Protein AF-A0AA42NCI9-F1 (afdb_monomer_lite)

pLDDT: mean 80.14, std 20.6, range [32.84, 97.38]

Structure (mmCIF, N/CA/C/O backbone):
data_AF-A0AA42NCI9-F1
#
_entry.id   AF-A0AA42NCI9-F1
#
loop_
_atom_site.group_PDB
_atom_site.id
_atom_site.type_symbol
_atom_site.label_atom_id
_atom_site.label_alt_id
_atom_site.label_comp_id
_atom_site.label_asym_id
_atom_site.label_entity_id
_atom_site.label_seq_id
_atom_site.pdbx_PDB_ins_code
_atom_site.Cartn_x
_atom_site.Cartn_y
_atom_site.Cartn_z
_atom_site.occupancy
_atom_site.B_iso_or_equiv
_atom_site.auth_seq_id
_atom_site.auth_comp_id
_atom_site.auth_asym_id
_atom_site.auth_atom_id
_atom_site.pdbx_PDB_model_num
ATOM 1 N N . MET A 1 1 ? -1.106 18.900 15.413 1.00 70.69 1 MET A N 1
ATOM 2 C CA . MET A 1 1 ? -1.570 17.688 14.736 1.00 70.69 1 MET A CA 1
ATOM 3 C C . MET A 1 1 ? -2.722 18.120 13.862 1.00 70.69 1 MET A C 1
ATOM 5 O O . MET A 1 1 ? -3.737 18.566 14.383 1.00 70.69 1 MET A O 1
ATOM 9 N N . ILE A 1 2 ? -2.461 18.139 12.565 1.00 80.75 2 ILE A N 1
ATOM 10 C CA . ILE A 1 2 ? -3.378 18.459 11.477 1.00 80.75 2 ILE A CA 1
ATOM 11 C C . ILE A 1 2 ? -4.548 17.463 11.472 1.00 80.75 2 ILE A C 1
ATOM 13 O O . ILE A 1 2 ? -5.675 17.857 11.191 1.00 80.75 2 ILE A O 1
ATOM 17 N N . TYR A 1 3 ? -4.308 16.207 11.867 1.00 88.19 3 TYR A N 1
ATOM 18 C CA . TYR A 1 3 ? -5.325 15.152 11.858 1.00 88.19 3 TYR A CA 1
ATOM 19 C C . TYR A 1 3 ? -5.823 14.733 13.255 1.00 88.19 3 TYR A C 1
ATOM 21 O O . TYR A 1 3 ? -5.111 14.049 14.001 1.00 88.19 3 TYR A O 1
ATOM 29 N N . ASP A 1 4 ? -7.070 15.070 13.610 1.00 86.88 4 ASP A N 1
ATOM 30 C CA . ASP A 1 4 ? -7.704 14.637 14.865 1.00 86.88 4 ASP A CA 1
ATOM 31 C C . ASP A 1 4 ? -8.647 13.437 14.673 1.00 86.88 4 ASP A C 1
ATOM 33 O O . ASP A 1 4 ? -9.690 13.519 14.030 1.00 86.88 4 ASP A O 1
ATOM 37 N N . ILE A 1 5 ? -8.301 12.309 15.300 1.00 87.31 5 ILE A N 1
ATOM 38 C CA . ILE A 1 5 ? -9.116 11.083 15.287 1.00 87.31 5 ILE A CA 1
ATOM 39 C C . ILE A 1 5 ? -10.432 11.290 16.053 1.00 87.31 5 ILE A C 1
ATOM 41 O O . ILE A 1 5 ? -11.423 10.622 15.765 1.00 87.31 5 ILE A O 1
ATOM 45 N N . SER A 1 6 ? -10.458 12.207 17.025 1.00 87.56 6 SER A N 1
ATOM 46 C CA . SER A 1 6 ? -11.618 12.448 17.894 1.00 87.56 6 SER A CA 1
ATOM 47 C C . SER A 1 6 ? -12.827 12.996 17.129 1.00 87.56 6 SER A C 1
ATOM 49 O O . SER A 1 6 ? -13.964 12.780 17.548 1.00 87.56 6 SER A O 1
ATOM 51 N N . ASP A 1 7 ? -12.589 13.654 15.991 1.00 87.88 7 ASP A N 1
ATOM 52 C CA . ASP A 1 7 ? -13.636 14.186 15.113 1.00 87.88 7 ASP A CA 1
ATOM 53 C C . ASP A 1 7 ? -14.336 13.083 14.299 1.00 87.88 7 ASP A C 1
ATOM 55 O O . ASP A 1 7 ? -15.444 13.268 13.780 1.00 87.88 7 ASP A O 1
ATOM 59 N N . ILE A 1 8 ? -13.727 11.898 14.213 1.00 88.50 8 ILE A N 1
ATOM 60 C CA . ILE A 1 8 ? -14.251 10.772 13.450 1.00 88.50 8 ILE A CA 1
ATOM 61 C C . ILE A 1 8 ? -15.341 10.072 14.257 1.00 88.50 8 ILE A C 1
ATOM 63 O O . ILE A 1 8 ? -15.125 9.530 15.341 1.00 88.50 8 ILE A O 1
ATOM 67 N N . GLN A 1 9 ? -16.536 9.981 13.676 1.00 90.06 9 GLN A N 1
ATOM 68 C CA . GLN A 1 9 ? -17.654 9.240 14.260 1.00 90.06 9 GLN A CA 1
ATOM 69 C C . GLN A 1 9 ? -17.488 7.730 14.035 1.00 90.06 9 GLN A C 1
ATOM 71 O O . GLN A 1 9 ? -18.231 7.119 13.264 1.00 90.06 9 GLN A O 1
ATOM 76 N N . ILE A 1 10 ? -16.510 7.131 14.723 1.00 88.81 10 ILE A N 1
ATOM 77 C CA . ILE A 1 10 ? -16.108 5.721 14.590 1.00 88.81 10 ILE A CA 1
ATOM 78 C C . ILE A 1 10 ? -17.310 4.775 14.667 1.00 88.81 10 ILE A C 1
ATOM 80 O O . ILE A 1 10 ? -17.443 3.875 13.838 1.00 88.81 10 ILE A O 1
ATOM 84 N N . GLU A 1 11 ? -18.231 5.017 15.601 1.00 89.50 11 GLU A N 1
ATOM 85 C CA . GLU A 1 11 ? -19.431 4.197 15.804 1.00 89.50 11 GLU A CA 1
ATOM 86 C C . GLU A 1 11 ? -20.271 4.034 14.529 1.00 89.50 11 GLU A C 1
ATOM 88 O O . GLU A 1 11 ? -20.805 2.956 14.263 1.00 89.50 11 GLU A O 1
ATOM 93 N N . LYS A 1 12 ? -20.345 5.080 13.694 1.00 91.69 12 LYS A N 1
ATOM 94 C CA . LYS A 1 12 ? -21.090 5.049 12.428 1.00 91.69 12 LYS A CA 1
ATOM 95 C C . LYS A 1 12 ? -20.384 4.229 11.350 1.00 91.69 12 LYS A C 1
ATOM 97 O O . LYS A 1 12 ? -21.043 3.723 10.443 1.00 91.69 12 LYS A O 1
ATOM 102 N N . LEU A 1 13 ? -19.063 4.086 11.446 1.00 91.12 13 LEU A N 1
ATOM 103 C CA . LEU A 1 13 ? -18.235 3.377 10.472 1.00 91.12 13 LEU A CA 1
ATOM 104 C C . LEU A 1 13 ? -18.107 1.881 10.781 1.00 91.12 13 LEU A C 1
ATOM 106 O O . LEU A 1 13 ? -17.834 1.101 9.870 1.00 91.12 13 LEU A O 1
ATOM 110 N N . LEU A 1 14 ? -18.362 1.456 12.025 1.00 90.31 14 LEU A N 1
ATOM 111 C CA . LEU A 1 14 ? -18.169 0.068 12.468 1.00 90.31 14 LEU A CA 1
ATOM 112 C C . LEU A 1 14 ? -18.903 -0.958 11.595 1.00 90.31 14 LEU A C 1
ATOM 114 O O . LEU A 1 14 ? -18.305 -1.948 11.177 1.00 90.31 14 LEU A O 1
ATOM 118 N N . ILE A 1 15 ? -20.182 -0.725 11.279 1.00 92.94 15 ILE A N 1
ATOM 119 C CA . ILE A 1 15 ? -20.976 -1.673 10.477 1.00 92.94 15 ILE A CA 1
ATOM 120 C C . ILE A 1 15 ? -20.430 -1.774 9.047 1.00 92.94 15 ILE A C 1
ATOM 122 O O . ILE A 1 15 ? -20.353 -2.870 8.490 1.00 92.94 15 ILE A O 1
ATOM 126 N N . ALA A 1 16 ? -20.050 -0.645 8.445 1.00 93.31 16 ALA A N 1
ATOM 127 C CA . ALA A 1 16 ? -19.497 -0.624 7.095 1.00 93.31 16 ALA A CA 1
ATOM 128 C C . ALA A 1 16 ? -18.124 -1.312 7.048 1.00 93.31 16 ALA A C 1
ATOM 130 O O . ALA A 1 16 ? -17.902 -2.175 6.197 1.00 93.31 16 ALA A O 1
ATOM 131 N N . ALA A 1 17 ? -17.248 -1.006 8.009 1.00 93.31 17 ALA A N 1
ATOM 132 C CA . ALA A 1 17 ? -15.930 -1.618 8.134 1.00 93.31 17 ALA A CA 1
ATOM 133 C C . ALA A 1 17 ? -16.020 -3.135 8.362 1.00 93.31 17 ALA A C 1
ATOM 135 O O . ALA A 1 17 ? -15.285 -3.895 7.735 1.00 93.31 17 ALA A O 1
ATOM 136 N N . ALA A 1 18 ? -16.961 -3.594 9.194 1.00 93.75 18 ALA A N 1
ATOM 137 C CA . ALA A 1 18 ? -17.187 -5.018 9.427 1.00 93.75 18 ALA A CA 1
ATOM 138 C C . ALA A 1 18 ? -17.626 -5.751 8.148 1.00 93.75 18 ALA A C 1
ATOM 140 O O . ALA A 1 18 ? -17.076 -6.801 7.823 1.00 93.75 18 ALA A O 1
ATOM 141 N N . ARG A 1 19 ? -18.568 -5.181 7.381 1.00 96.00 19 ARG A N 1
ATOM 142 C CA . ARG A 1 19 ? -19.016 -5.758 6.099 1.00 96.00 19 ARG A CA 1
ATOM 143 C C . ARG A 1 19 ? -17.895 -5.812 5.064 1.00 96.00 19 ARG A C 1
ATOM 145 O O . ARG A 1 19 ? -17.766 -6.811 4.360 1.00 96.00 19 ARG A O 1
ATOM 152 N N . ALA A 1 20 ? -17.089 -4.757 4.974 1.00 95.75 20 ALA A N 1
ATOM 153 C CA . ALA A 1 20 ? -15.931 -4.720 4.086 1.00 95.75 20 ALA A CA 1
ATOM 154 C C . ALA A 1 20 ? -14.879 -5.766 4.490 1.00 95.75 20 ALA A C 1
ATOM 156 O O . ALA A 1 20 ? -14.390 -6.501 3.634 1.00 95.75 20 ALA A O 1
ATOM 157 N N . GLY A 1 21 ? -14.600 -5.903 5.790 1.00 95.62 21 GLY A N 1
ATOM 158 C CA . GLY A 1 21 ? -13.691 -6.925 6.312 1.00 95.62 21 GLY A CA 1
ATOM 159 C C . GLY A 1 21 ? -14.174 -8.347 6.035 1.00 95.62 21 GLY A C 1
ATOM 160 O O . GLY A 1 21 ? -13.392 -9.185 5.597 1.00 95.62 21 GLY A O 1
ATOM 161 N N . GLU A 1 22 ? -15.470 -8.615 6.209 1.00 96.75 22 GLU A N 1
ATOM 162 C CA . GLU A 1 22 ? -16.073 -9.909 5.868 1.00 96.75 22 GLU A CA 1
ATOM 163 C C . GLU A 1 22 ? -15.935 -10.224 4.370 1.00 96.75 22 GLU A C 1
ATOM 165 O O . GLU A 1 22 ? -15.594 -11.347 3.988 1.00 96.75 22 GLU A O 1
ATOM 170 N N . ALA A 1 23 ? -16.194 -9.237 3.507 1.00 97.00 23 ALA A N 1
ATOM 171 C CA . ALA A 1 23 ? -16.061 -9.396 2.064 1.00 97.00 23 ALA A CA 1
ATOM 172 C C . ALA A 1 23 ? -14.610 -9.681 1.651 1.00 97.00 23 ALA A C 1
ATOM 174 O O . ALA A 1 23 ? -14.390 -10.571 0.827 1.00 97.00 23 ALA A O 1
ATOM 175 N N . LEU A 1 24 ? -13.642 -8.981 2.253 1.00 94.88 24 LEU A N 1
ATOM 176 C CA . LEU A 1 24 ? -12.216 -9.181 1.999 1.00 94.88 24 LEU A CA 1
ATOM 177 C C . LEU A 1 24 ? -11.755 -10.567 2.464 1.00 94.88 24 LEU A C 1
ATOM 179 O O . LEU A 1 24 ? -11.208 -11.319 1.668 1.00 94.88 24 LEU A O 1
ATOM 183 N N . ALA A 1 25 ? -12.089 -10.967 3.694 1.00 96.12 25 ALA A N 1
ATOM 184 C CA . ALA A 1 25 ? -11.745 -12.292 4.211 1.00 96.12 25 ALA A CA 1
ATOM 185 C C . ALA A 1 25 ? -12.331 -13.425 3.347 1.00 96.12 25 ALA A C 1
ATOM 187 O O . ALA A 1 25 ? -11.684 -14.441 3.096 1.00 96.12 25 ALA A O 1
ATOM 188 N N . ARG A 1 26 ? -13.561 -13.250 2.841 1.00 97.12 26 ARG A N 1
ATOM 189 C CA . ARG A 1 26 ? -14.183 -14.208 1.917 1.00 97.12 26 ARG A CA 1
ATOM 190 C C . ARG A 1 26 ? -13.478 -14.244 0.561 1.00 97.12 26 ARG A C 1
ATOM 192 O O . ARG A 1 26 ? -13.423 -15.307 -0.056 1.00 97.12 26 ARG A O 1
ATOM 199 N N . LEU A 1 2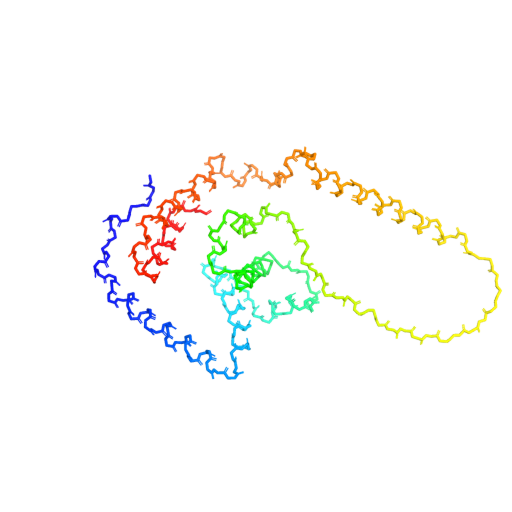7 ? -13.012 -13.102 0.062 1.00 95.44 27 LEU A N 1
ATOM 200 C CA . LEU A 1 27 ? -12.242 -13.033 -1.176 1.00 95.44 27 LEU A CA 1
ATOM 201 C C . LEU A 1 27 ? -10.899 -13.751 -1.011 1.00 95.44 27 LEU A C 1
ATOM 203 O O . LEU A 1 27 ? -10.585 -14.605 -1.839 1.00 95.44 27 LEU A O 1
ATOM 207 N N . ASP A 1 28 ? -10.183 -13.479 0.078 1.00 94.38 28 ASP A N 1
ATOM 208 C CA . ASP A 1 28 ? -8.893 -14.099 0.386 1.00 94.38 28 ASP A CA 1
ATOM 209 C C . ASP A 1 28 ? -9.013 -15.623 0.450 1.00 94.38 28 ASP A C 1
ATOM 211 O O . ASP A 1 28 ? -8.290 -16.328 -0.252 1.00 94.38 28 ASP A O 1
ATOM 215 N N . GLU A 1 29 ? -10.006 -16.143 1.178 1.00 97.38 29 GLU A N 1
ATOM 216 C CA . GLU A 1 29 ? -10.251 -17.588 1.275 1.00 97.38 29 GLU A CA 1
ATOM 217 C C . GLU A 1 29 ? -10.554 -18.225 -0.095 1.00 97.38 29 GLU A C 1
ATOM 219 O O . GLU A 1 29 ? -10.141 -19.347 -0.395 1.00 97.38 29 GLU A O 1
ATOM 224 N N . ARG A 1 30 ? -11.285 -17.514 -0.964 1.00 96.44 30 ARG A N 1
ATOM 225 C CA . ARG A 1 30 ? -11.608 -18.001 -2.315 1.00 96.44 30 ARG A CA 1
ATOM 226 C C . ARG A 1 30 ? -10.392 -18.005 -3.229 1.00 96.44 30 ARG A C 1
ATOM 228 O O . ARG A 1 30 ? -10.259 -18.924 -4.036 1.00 96.44 30 ARG A O 1
ATOM 235 N N . ILE A 1 31 ? -9.550 -16.980 -3.140 1.00 94.94 31 ILE A N 1
ATOM 236 C CA . ILE A 1 31 ? -8.310 -16.890 -3.911 1.00 94.94 31 ILE A CA 1
ATOM 237 C C . ILE A 1 31 ? -7.341 -17.972 -3.444 1.00 94.94 31 ILE A C 1
ATOM 239 O O . ILE A 1 31 ? -6.760 -18.649 -4.286 1.00 94.94 31 ILE A O 1
ATOM 243 N N . ASP A 1 32 ? -7.213 -18.184 -2.132 1.00 94.88 32 ASP A N 1
ATOM 244 C CA . ASP A 1 32 ? -6.287 -19.165 -1.567 1.00 94.88 32 ASP A CA 1
ATOM 245 C C . ASP A 1 32 ? -6.584 -20.595 -2.040 1.00 94.88 32 ASP A C 1
ATOM 247 O O . ASP A 1 32 ? -5.679 -21.331 -2.427 1.00 94.88 32 ASP A O 1
ATOM 251 N N . ARG A 1 33 ? -7.871 -20.953 -2.126 1.00 96.25 33 ARG A N 1
ATOM 252 C CA . ARG A 1 33 ? -8.321 -22.263 -2.626 1.00 96.25 33 ARG A CA 1
ATOM 253 C C . ARG A 1 33 ? -8.334 -22.396 -4.150 1.00 96.25 33 ARG A C 1
ATOM 255 O O . ARG A 1 33 ? -8.630 -23.477 -4.661 1.00 96.25 33 ARG A O 1
ATOM 262 N N . SER A 1 34 ? -8.092 -21.318 -4.892 1.00 96.44 34 SER A N 1
ATOM 263 C CA . SER A 1 34 ? -8.210 -21.319 -6.349 1.00 96.44 34 SER A CA 1
ATOM 264 C C . SER A 1 34 ? -6.915 -21.783 -7.021 1.00 96.44 34 SER A C 1
ATOM 266 O O . SER A 1 34 ? -5.844 -21.262 -6.706 1.00 96.44 34 SER A O 1
ATOM 268 N N . PRO A 1 35 ? -6.978 -22.654 -8.048 1.00 96.50 35 PRO A N 1
ATOM 269 C CA . PRO A 1 35 ? -5.801 -22.981 -8.856 1.00 96.50 35 PRO A CA 1
ATOM 270 C C . PRO A 1 35 ? -5.271 -21.768 -9.641 1.00 96.50 35 PRO A C 1
ATOM 272 O O . PRO A 1 35 ? -4.146 -21.788 -10.126 1.00 96.50 35 PRO A O 1
ATOM 275 N N . MET A 1 36 ? -6.069 -20.702 -9.769 1.00 94.56 36 MET A N 1
ATOM 276 C CA . MET A 1 36 ? -5.702 -19.474 -10.480 1.00 94.56 36 MET A CA 1
ATOM 277 C C . MET A 1 36 ? -5.095 -18.400 -9.565 1.00 94.56 36 MET A C 1
ATOM 279 O O . MET A 1 36 ? -4.898 -17.277 -10.025 1.00 94.56 36 MET A O 1
ATOM 283 N N . LYS A 1 37 ? -4.804 -18.714 -8.292 1.00 94.19 37 LYS A N 1
ATOM 284 C CA . LYS A 1 37 ? -4.289 -17.766 -7.287 1.00 94.19 37 LYS A CA 1
ATOM 285 C C . LYS A 1 37 ? -3.150 -16.897 -7.811 1.00 94.19 37 LYS A C 1
ATOM 287 O O . LYS A 1 37 ? -3.220 -15.677 -7.721 1.00 94.19 37 LYS A O 1
ATOM 292 N N . HIS A 1 38 ? -2.119 -17.524 -8.375 1.00 90.94 38 HIS A N 1
ATOM 293 C CA . HIS A 1 38 ? -0.914 -16.810 -8.789 1.00 90.94 38 HIS A CA 1
ATOM 294 C C . HIS A 1 38 ? -1.208 -15.812 -9.913 1.00 90.94 38 HIS A C 1
ATOM 296 O O . HIS A 1 38 ? -0.967 -14.621 -9.758 1.00 90.94 38 HIS A O 1
ATOM 302 N N . GLY A 1 39 ? -1.877 -16.267 -10.977 1.00 92.12 39 GLY A N 1
ATOM 303 C CA . GLY A 1 39 ? -2.265 -15.389 -12.082 1.00 92.12 39 GLY A CA 1
ATOM 304 C C . GLY A 1 39 ? -3.314 -14.336 -11.702 1.00 92.12 39 GLY A C 1
ATOM 305 O O . GLY A 1 39 ? -3.459 -13.340 -12.407 1.00 92.12 39 GLY A O 1
ATOM 306 N N . PHE A 1 40 ? -4.085 -14.535 -10.628 1.00 93.06 40 PHE A N 1
ATOM 307 C CA . PHE A 1 40 ? -4.928 -13.475 -10.073 1.00 93.06 40 PHE A CA 1
ATOM 308 C C . PHE A 1 40 ? -4.069 -12.390 -9.413 1.00 93.06 40 PHE A C 1
ATOM 310 O O . PHE A 1 40 ? -4.229 -11.223 -9.756 1.00 93.06 40 PHE A O 1
ATOM 317 N N . ILE A 1 41 ? -3.138 -12.774 -8.530 1.00 89.44 41 ILE A N 1
ATOM 318 C CA . ILE A 1 41 ? -2.250 -11.840 -7.817 1.00 89.44 41 ILE A CA 1
ATOM 319 C C . ILE A 1 41 ? -1.412 -11.025 -8.810 1.00 89.44 41 ILE A C 1
ATOM 321 O O . ILE A 1 41 ? -1.432 -9.800 -8.753 1.00 89.44 41 ILE A O 1
ATOM 325 N N . GLU A 1 42 ? -0.777 -11.682 -9.784 1.00 88.75 42 GLU A N 1
ATOM 326 C CA . GLU A 1 42 ? 0.062 -11.006 -10.784 1.00 88.75 42 GLU A CA 1
ATOM 327 C C . GLU A 1 42 ? -0.698 -9.918 -11.558 1.00 88.75 42 GLU A C 1
ATOM 329 O O . GLU A 1 42 ? -0.169 -8.831 -11.776 1.00 88.75 42 GLU A O 1
ATOM 334 N N . ARG A 1 43 ? -1.954 -10.176 -11.954 1.00 92.69 43 ARG A N 1
ATOM 335 C CA . ARG A 1 43 ? -2.790 -9.198 -12.681 1.00 92.69 43 ARG A CA 1
ATOM 336 C C . ARG A 1 43 ? -3.374 -8.124 -11.770 1.00 92.69 43 ARG A C 1
ATOM 338 O O . ARG A 1 43 ? -3.614 -6.999 -12.217 1.00 92.69 43 ARG A O 1
ATOM 345 N N . GLN A 1 44 ? -3.622 -8.470 -10.510 1.00 93.00 44 GLN A N 1
ATOM 346 C CA . GLN A 1 44 ? -4.126 -7.527 -9.524 1.00 93.00 44 GLN A CA 1
ATOM 347 C C . GLN A 1 44 ? -3.108 -6.413 -9.272 1.00 93.00 44 GLN A C 1
ATOM 349 O O . GLN A 1 44 ? -3.518 -5.268 -9.11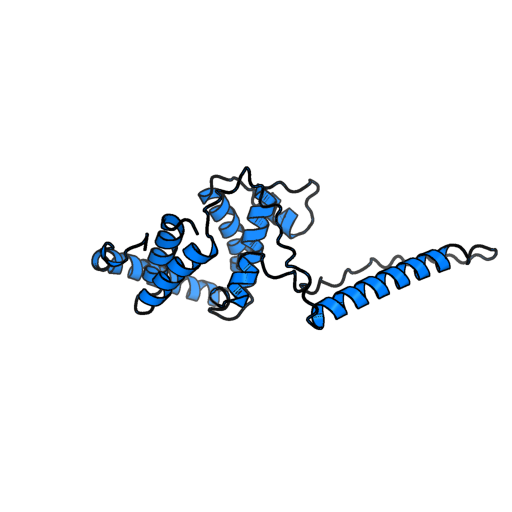9 1.00 93.00 44 GLN A O 1
ATOM 354 N N . ASP A 1 45 ? -1.809 -6.714 -9.300 1.00 93.75 45 ASP A N 1
ATOM 355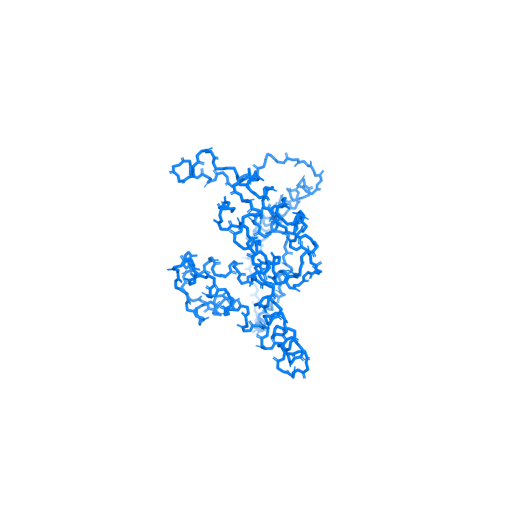 C CA . ASP A 1 45 ? -0.771 -5.704 -9.084 1.00 93.75 45 ASP A CA 1
ATOM 356 C C . ASP A 1 45 ? -0.748 -4.633 -10.186 1.00 93.75 45 ASP A C 1
ATOM 358 O O . ASP A 1 45 ? -0.636 -3.444 -9.890 1.00 93.75 45 ASP A O 1
ATOM 362 N N . PHE A 1 46 ? -0.941 -5.028 -11.450 1.00 96.31 46 PHE A N 1
ATOM 363 C CA . PHE A 1 46 ? -1.099 -4.077 -12.559 1.00 96.31 46 PHE A CA 1
ATOM 364 C C . PHE A 1 46 ? -2.371 -3.243 -12.416 1.00 96.31 46 PHE A C 1
ATOM 366 O O . PHE A 1 46 ? -2.351 -2.031 -12.613 1.00 96.31 46 PHE A O 1
ATOM 373 N N . THR A 1 47 ? -3.484 -3.893 -12.066 1.00 95.69 47 THR A N 1
ATOM 374 C CA . THR A 1 47 ? -4.776 -3.213 -11.900 1.00 95.69 47 THR A CA 1
ATOM 375 C C . THR A 1 47 ? -4.712 -2.177 -10.781 1.00 95.69 47 THR A C 1
ATOM 377 O O . THR A 1 47 ? -5.250 -1.081 -10.924 1.00 95.69 47 THR A O 1
ATOM 380 N N . ASP A 1 48 ? -4.031 -2.502 -9.685 1.00 94.94 48 ASP A N 1
ATOM 381 C CA . ASP A 1 48 ? -3.822 -1.597 -8.560 1.00 94.94 48 ASP A CA 1
ATOM 382 C C . ASP A 1 48 ? -2.962 -0.390 -8.942 1.00 94.94 48 ASP A C 1
ATOM 384 O O . ASP A 1 48 ? -3.365 0.741 -8.685 1.00 94.94 48 ASP A O 1
ATOM 388 N N . ALA A 1 49 ? -1.843 -0.611 -9.643 1.00 96.38 49 ALA A N 1
ATOM 389 C CA . ALA A 1 49 ? -0.991 0.477 -10.118 1.00 96.38 49 ALA A CA 1
ATOM 390 C C . ALA A 1 49 ? -1.757 1.445 -11.034 1.00 96.38 49 ALA A C 1
ATOM 392 O O . ALA A 1 49 ? -1.710 2.654 -10.829 1.00 96.38 49 ALA A O 1
ATOM 393 N N . ILE A 1 50 ? -2.524 0.921 -11.995 1.00 96.62 50 ILE A N 1
ATOM 394 C CA . ILE A 1 50 ? -3.346 1.738 -12.904 1.00 96.62 50 ILE A CA 1
ATOM 395 C C . ILE A 1 50 ? -4.446 2.480 -12.140 1.00 96.62 50 ILE A C 1
ATOM 397 O O . ILE A 1 50 ? -4.712 3.645 -12.425 1.00 96.62 50 ILE A O 1
ATOM 401 N N . SER A 1 51 ? -5.074 1.827 -11.159 1.00 95.44 51 SE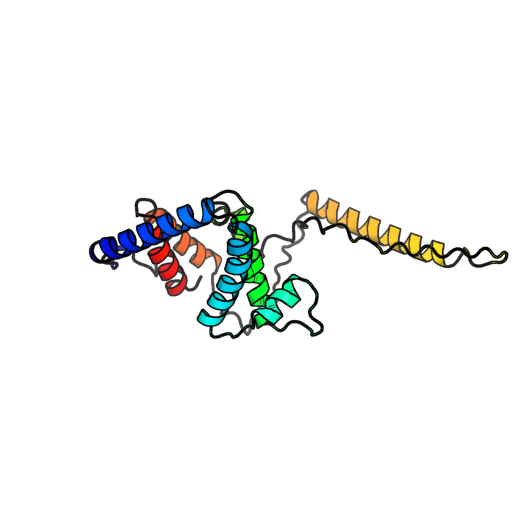R A N 1
ATOM 402 C CA . SER A 1 51 ? -6.106 2.463 -10.332 1.00 95.44 51 SER A CA 1
ATOM 403 C C . SER A 1 51 ? -5.528 3.605 -9.499 1.00 95.44 51 SER A C 1
ATOM 405 O O . SER A 1 51 ? -6.174 4.639 -9.373 1.00 95.44 51 SER A O 1
ATOM 407 N N . SER A 1 52 ? -4.309 3.444 -8.977 1.00 94.19 52 SER A N 1
ATOM 408 C CA . SER A 1 52 ? -3.603 4.508 -8.259 1.00 94.19 52 SER A CA 1
ATOM 409 C C . SER A 1 52 ? -3.314 5.696 -9.174 1.00 94.19 52 SER A C 1
ATOM 411 O O . SER A 1 52 ? -3.659 6.815 -8.819 1.00 94.19 52 SER A O 1
ATOM 413 N N . MET A 1 53 ? -2.785 5.455 -10.381 1.00 95.94 53 MET A N 1
ATOM 414 C CA . MET A 1 53 ? -2.574 6.532 -11.359 1.00 95.94 53 MET A CA 1
ATOM 415 C C . MET A 1 53 ? -3.884 7.261 -11.679 1.00 95.94 53 MET A C 1
ATOM 417 O O . MET A 1 53 ? -3.908 8.484 -11.749 1.00 95.94 53 MET A O 1
ATOM 421 N N . TRP A 1 54 ? -4.990 6.523 -11.814 1.00 95.38 54 TRP A N 1
ATOM 422 C CA . TRP A 1 54 ? -6.296 7.115 -12.093 1.00 95.38 54 TRP A CA 1
ATOM 423 C C . TRP A 1 54 ? -6.805 8.014 -10.958 1.00 95.38 54 TRP A C 1
ATOM 425 O O . TRP A 1 54 ? -7.401 9.055 -11.233 1.00 95.38 54 TRP A O 1
ATOM 435 N N . VAL A 1 55 ? -6.560 7.640 -9.696 1.00 92.81 55 VAL A N 1
ATOM 436 C CA . VAL A 1 55 ? -6.860 8.489 -8.528 1.00 92.81 55 VAL A CA 1
ATOM 437 C C . VAL A 1 55 ? -6.043 9.781 -8.568 1.00 92.81 55 VAL A C 1
ATOM 439 O O . VAL A 1 55 ? -6.593 10.845 -8.287 1.00 92.81 55 VAL A O 1
ATOM 442 N N . ASP A 1 56 ? -4.787 9.700 -9.008 1.00 90.50 56 ASP A N 1
ATOM 443 C CA . ASP A 1 56 ? -3.897 10.854 -9.193 1.00 90.50 56 ASP A CA 1
ATOM 444 C C . ASP A 1 56 ? -4.245 11.693 -10.443 1.00 90.50 56 ASP A C 1
ATOM 446 O O . ASP A 1 56 ? -3.619 12.717 -10.710 1.00 90.50 56 ASP A O 1
ATOM 450 N N . GLY A 1 57 ? -5.271 11.296 -11.207 1.00 95.25 57 GLY A N 1
ATOM 451 C CA . GLY A 1 57 ? -5.719 11.987 -12.419 1.00 95.25 57 GLY A CA 1
ATOM 452 C C . GLY A 1 57 ? -4.928 11.631 -13.680 1.00 95.25 57 GLY A C 1
ATOM 453 O O . GLY A 1 57 ? -5.155 12.230 -14.731 1.00 95.25 57 GLY A O 1
ATOM 454 N N . GLU A 1 58 ? -4.048 10.639 -13.595 1.00 95.38 58 GLU A N 1
ATOM 455 C CA . GLU A 1 58 ? -3.192 10.181 -14.681 1.00 95.38 58 GLU A CA 1
ATOM 456 C C . GLU A 1 58 ? -3.759 8.938 -15.375 1.00 95.38 58 GLU A C 1
ATOM 458 O O . GLU A 1 58 ? -4.452 8.102 -14.786 1.00 95.38 58 GLU A O 1
ATOM 463 N N . LEU A 1 59 ? -3.447 8.788 -16.662 1.00 94.38 59 LEU A N 1
ATOM 464 C CA . LEU A 1 59 ? -3.919 7.669 -17.476 1.00 94.38 59 LEU A CA 1
ATOM 465 C C . LEU A 1 59 ? -2.745 6.834 -17.974 1.00 94.38 59 LEU A C 1
ATOM 467 O O . LEU A 1 59 ? -1.908 7.305 -18.739 1.00 94.38 59 LEU A O 1
ATOM 471 N N . VAL A 1 60 ? -2.731 5.561 -17.584 1.00 95.19 60 VAL A N 1
ATOM 472 C CA . VAL A 1 60 ? -1.746 4.577 -18.040 1.00 95.19 60 VAL A CA 1
ATOM 473 C C . VAL A 1 60 ? -2.473 3.359 -18.596 1.00 95.19 60 VAL A C 1
ATOM 475 O O . VAL A 1 60 ? -3.363 2.802 -17.951 1.00 95.19 60 VAL A O 1
ATOM 478 N N . HIS A 1 61 ? -2.099 2.944 -19.806 1.00 94.19 61 HIS A N 1
ATOM 479 C CA . HIS A 1 61 ? -2.639 1.738 -20.426 1.00 94.19 61 HIS A CA 1
ATOM 480 C C . HIS A 1 61 ? -2.018 0.483 -19.810 1.00 94.19 61 HIS A C 1
ATOM 482 O O . HIS A 1 61 ? -0.812 0.423 -19.563 1.00 94.19 61 HIS A O 1
ATOM 488 N N . MET A 1 62 ? -2.848 -0.540 -19.584 1.00 94.88 62 MET A N 1
ATOM 489 C CA . MET A 1 62 ? -2.395 -1.799 -18.992 1.00 94.88 62 MET A CA 1
ATOM 490 C C . MET A 1 62 ? -1.363 -2.490 -19.874 1.00 94.88 62 MET A C 1
ATOM 492 O O . MET A 1 62 ? -0.368 -2.998 -19.370 1.00 94.88 62 MET A O 1
ATOM 496 N N . GLU A 1 63 ? -1.590 -2.492 -21.184 1.00 94.69 63 GLU A N 1
ATOM 497 C CA . GLU A 1 63 ? -0.714 -3.118 -22.166 1.00 94.69 63 GLU A CA 1
ATOM 498 C C . GLU A 1 63 ? 0.677 -2.488 -22.141 1.00 94.69 63 GLU A C 1
ATOM 500 O O . GLU A 1 63 ? 1.672 -3.208 -22.112 1.00 94.69 63 GLU A O 1
ATOM 505 N N . ASP A 1 64 ? 0.746 -1.158 -22.081 1.00 94.75 64 ASP A N 1
ATOM 506 C CA . ASP A 1 64 ? 2.014 -0.437 -22.044 1.00 94.75 64 ASP A CA 1
ATOM 507 C C . ASP A 1 64 ? 2.767 -0.711 -20.733 1.00 94.75 64 ASP A C 1
ATOM 509 O O . ASP A 1 64 ? 3.969 -0.969 -20.766 1.00 94.75 64 ASP A O 1
ATOM 513 N N . LEU A 1 65 ? 2.067 -0.747 -19.591 1.00 95.50 65 LEU A N 1
ATOM 514 C CA . LEU A 1 65 ? 2.679 -1.085 -18.301 1.00 95.50 65 LEU A CA 1
ATOM 515 C C . LEU A 1 65 ? 3.192 -2.533 -18.266 1.00 95.50 65 LEU A C 1
ATOM 517 O O . LEU A 1 65 ? 4.261 -2.790 -17.714 1.00 95.50 65 LEU A O 1
ATOM 521 N N . VAL A 1 66 ? 2.463 -3.475 -18.871 1.00 95.50 66 VAL A N 1
ATOM 522 C CA . VAL A 1 66 ? 2.883 -4.881 -18.997 1.00 95.50 66 VAL A CA 1
ATOM 523 C C . VAL A 1 66 ? 4.099 -5.013 -19.914 1.00 95.50 66 VAL A C 1
ATOM 525 O O . VAL A 1 66 ? 5.041 -5.729 -19.576 1.00 95.50 66 VAL A O 1
ATOM 528 N N . LEU A 1 67 ? 4.107 -4.325 -21.059 1.00 95.31 67 LEU A N 1
ATOM 529 C CA . LEU A 1 67 ? 5.250 -4.328 -21.975 1.00 95.31 67 LEU A CA 1
ATOM 530 C C . LEU A 1 67 ? 6.486 -3.708 -21.323 1.00 95.31 67 LEU A C 1
ATOM 532 O O . LEU A 1 67 ? 7.570 -4.272 -21.443 1.00 95.31 67 LEU A O 1
ATOM 536 N N . HIS A 1 68 ? 6.316 -2.603 -20.597 1.00 95.50 68 HIS A N 1
ATOM 537 C CA . HIS A 1 68 ? 7.398 -1.949 -19.872 1.00 95.50 68 HIS A CA 1
ATOM 538 C C . HIS A 1 68 ? 7.949 -2.834 -18.739 1.00 95.50 68 HIS A C 1
ATOM 540 O O . HIS A 1 68 ? 9.161 -3.021 -18.636 1.00 95.50 68 HIS A O 1
ATOM 546 N N . ASP A 1 69 ? 7.083 -3.477 -17.941 1.00 95.19 69 ASP A N 1
ATOM 547 C CA . ASP A 1 69 ? 7.503 -4.446 -16.910 1.00 95.19 69 ASP A CA 1
ATOM 548 C C . ASP A 1 69 ? 8.318 -5.602 -17.517 1.00 95.19 69 ASP A C 1
ATOM 550 O O . ASP A 1 69 ? 9.338 -6.005 -16.963 1.00 95.19 69 ASP A O 1
ATOM 554 N N . ALA A 1 70 ? 7.934 -6.068 -18.708 1.00 94.75 70 ALA A N 1
ATOM 555 C CA . ALA A 1 70 ? 8.639 -7.108 -19.454 1.00 94.75 70 ALA A CA 1
ATOM 556 C C . ALA A 1 70 ? 9.853 -6.615 -20.272 1.00 94.75 70 ALA A C 1
ATOM 558 O O . ALA A 1 70 ? 10.494 -7.428 -20.938 1.00 94.75 70 ALA A O 1
ATOM 559 N N . HIS A 1 71 ? 10.167 -5.314 -20.244 1.00 93.12 71 HIS A N 1
ATOM 560 C CA . HIS A 1 71 ? 11.253 -4.689 -21.018 1.00 93.12 71 HIS A CA 1
ATOM 561 C C . HIS A 1 71 ? 11.099 -4.903 -22.536 1.00 93.12 71 HIS A C 1
ATOM 563 O O . HIS A 1 71 ? 12.072 -5.074 -23.274 1.00 93.12 71 HIS A O 1
ATOM 569 N N . MET A 1 72 ? 9.847 -4.951 -22.995 1.00 94.88 72 MET A N 1
ATOM 570 C CA . MET A 1 72 ? 9.449 -5.106 -24.396 1.00 94.88 72 MET A CA 1
ATOM 571 C C . MET A 1 72 ? 8.862 -3.814 -24.979 1.00 94.88 72 MET A C 1
ATOM 573 O O . MET A 1 72 ? 8.328 -3.812 -26.091 1.00 94.88 72 MET A O 1
ATOM 577 N N . ASP A 1 73 ? 8.920 -2.713 -24.239 1.00 89.75 73 ASP A N 1
ATOM 578 C CA . ASP A 1 73 ? 8.551 -1.399 -24.728 1.00 89.75 73 ASP A CA 1
ATOM 579 C C . ASP A 1 73 ? 9.565 -0.899 -25.768 1.00 89.75 73 ASP A C 1
ATOM 581 O O . ASP A 1 73 ? 10.779 -0.951 -25.600 1.00 89.75 73 ASP A O 1
ATOM 585 N N . VAL A 1 74 ? 9.050 -0.417 -26.900 1.00 86.94 74 VAL A N 1
ATOM 586 C CA . VAL A 1 74 ? 9.875 0.095 -28.013 1.00 86.94 74 VAL A CA 1
ATOM 587 C C . VAL A 1 74 ? 10.090 1.609 -27.897 1.00 86.94 74 VAL A C 1
ATOM 589 O O . VAL A 1 74 ? 10.954 2.186 -28.556 1.00 86.94 74 VAL A O 1
ATOM 592 N N . ARG A 1 75 ? 9.275 2.282 -27.081 1.00 87.56 75 ARG A N 1
ATOM 593 C CA . ARG A 1 75 ? 9.301 3.734 -26.890 1.00 87.56 75 ARG A CA 1
ATOM 594 C C . ARG A 1 75 ? 9.956 4.060 -25.558 1.00 87.56 75 ARG A C 1
ATOM 596 O O . ARG A 1 75 ? 9.833 3.294 -24.615 1.00 87.56 75 ARG A O 1
ATOM 603 N N . ALA A 1 76 ? 10.593 5.225 -25.479 1.00 88.88 76 ALA A N 1
ATOM 604 C CA . ALA A 1 76 ? 11.061 5.741 -24.200 1.00 88.88 76 ALA A CA 1
ATOM 605 C C . ALA A 1 76 ? 9.868 5.907 -23.230 1.00 88.88 76 ALA A C 1
ATOM 607 O O . ALA A 1 76 ? 8.823 6.413 -23.661 1.00 88.88 76 ALA A O 1
ATOM 608 N N . PRO A 1 77 ? 10.005 5.497 -21.955 1.00 90.81 77 PRO A N 1
ATOM 609 C CA . PRO A 1 77 ? 8.919 5.567 -20.987 1.00 90.81 77 PRO A CA 1
ATOM 610 C C . PRO A 1 77 ? 8.567 7.019 -20.664 1.00 90.81 77 PRO A C 1
ATOM 612 O O . PRO A 1 77 ? 9.443 7.874 -20.516 1.00 90.81 77 PRO A O 1
ATOM 615 N N . THR A 1 78 ? 7.269 7.295 -20.542 1.00 93.12 78 THR A N 1
ATOM 616 C CA . THR A 1 78 ? 6.780 8.595 -20.072 1.00 93.12 78 THR A CA 1
ATOM 617 C C . THR A 1 78 ? 6.930 8.716 -18.552 1.00 93.12 78 THR A C 1
ATOM 619 O O . THR A 1 78 ? 7.274 7.750 -17.856 1.00 93.12 78 THR A O 1
ATOM 622 N N . HIS A 1 79 ? 6.677 9.910 -18.013 1.00 93.00 79 HIS A N 1
ATOM 623 C CA . HIS A 1 79 ? 6.709 10.128 -16.569 1.00 93.00 79 HIS A CA 1
ATOM 624 C C . HIS A 1 79 ? 5.636 9.290 -15.854 1.00 93.00 79 HIS A C 1
ATOM 626 O O . HIS A 1 79 ? 5.931 8.614 -14.871 1.00 93.00 79 HIS A O 1
ATOM 632 N N . GLU A 1 80 ? 4.424 9.249 -16.405 1.00 94.81 80 GLU A N 1
ATOM 633 C CA . GLU A 1 80 ? 3.282 8.490 -15.886 1.00 94.81 80 GLU A CA 1
ATOM 634 C C . GLU A 1 80 ? 3.574 6.986 -15.923 1.00 94.81 80 GLU A C 1
ATOM 636 O O . GLU A 1 80 ? 3.303 6.276 -14.957 1.00 94.81 80 GLU A O 1
ATOM 641 N N . MET A 1 81 ? 4.212 6.506 -16.999 1.00 95.44 81 MET A N 1
ATOM 642 C CA . MET A 1 81 ? 4.661 5.114 -17.106 1.00 95.44 81 MET A CA 1
ATOM 643 C C . MET A 1 81 ? 5.682 4.763 -16.020 1.00 95.44 81 MET A C 1
ATOM 645 O O . MET A 1 81 ? 5.566 3.740 -15.344 1.00 95.44 81 MET A O 1
ATOM 649 N N . THR A 1 82 ? 6.664 5.642 -15.812 1.00 94.25 82 THR A N 1
ATOM 650 C CA . THR A 1 82 ? 7.702 5.461 -14.790 1.00 94.25 82 THR A CA 1
ATOM 651 C C . THR A 1 82 ? 7.096 5.456 -13.382 1.00 94.25 82 THR A C 1
ATOM 653 O O . THR A 1 82 ? 7.472 4.633 -12.541 1.00 94.25 82 THR A O 1
ATOM 656 N N . ALA A 1 83 ? 6.128 6.338 -13.120 1.00 94.44 83 ALA A N 1
ATOM 657 C CA . ALA A 1 83 ? 5.401 6.404 -11.857 1.00 94.44 83 ALA A CA 1
ATOM 658 C C . ALA A 1 83 ? 4.551 5.144 -11.616 1.00 94.44 83 ALA A C 1
ATOM 660 O O . ALA A 1 83 ? 4.676 4.525 -10.556 1.00 94.44 83 ALA A O 1
ATOM 661 N N . ALA A 1 84 ? 3.781 4.696 -12.611 1.00 96.56 84 ALA A N 1
ATOM 662 C CA . ALA A 1 84 ? 2.976 3.478 -12.529 1.00 96.56 84 ALA A CA 1
ATOM 663 C C . ALA A 1 84 ? 3.840 2.238 -12.276 1.00 96.56 84 ALA A C 1
ATOM 665 O O . ALA A 1 84 ? 3.538 1.419 -11.405 1.00 96.56 84 ALA A O 1
ATOM 666 N N . HIS A 1 85 ? 4.967 2.125 -12.982 1.00 95.56 85 HIS A N 1
ATOM 667 C CA . HIS A 1 85 ? 5.912 1.033 -12.779 1.00 95.56 85 HIS A CA 1
ATOM 668 C C . HIS A 1 85 ? 6.558 1.078 -11.384 1.00 95.56 85 HIS A C 1
ATOM 670 O O . HIS A 1 85 ? 6.783 0.036 -10.765 1.00 95.56 85 HIS A O 1
ATOM 676 N N . ARG A 1 86 ? 6.802 2.270 -10.820 1.00 94.81 86 ARG A N 1
ATOM 677 C CA . ARG A 1 86 ? 7.246 2.408 -9.423 1.00 94.81 86 ARG A CA 1
ATOM 678 C C . ARG A 1 86 ? 6.195 1.884 -8.440 1.00 94.81 86 ARG A C 1
ATOM 680 O O . ARG A 1 86 ? 6.571 1.158 -7.525 1.00 94.81 86 ARG A O 1
ATOM 687 N N . ILE A 1 87 ? 4.912 2.194 -8.636 1.00 94.94 87 ILE A N 1
ATOM 688 C CA . ILE A 1 87 ? 3.815 1.691 -7.787 1.00 94.94 87 ILE A CA 1
ATOM 689 C C . ILE A 1 87 ? 3.726 0.162 -7.876 1.00 94.94 87 ILE A C 1
ATOM 691 O O . ILE A 1 87 ? 3.709 -0.515 -6.845 1.00 94.94 87 ILE A O 1
ATOM 695 N N . LEU A 1 88 ? 3.777 -0.388 -9.094 1.00 95.62 88 LEU A N 1
ATOM 696 C CA . LEU A 1 88 ? 3.798 -1.831 -9.344 1.00 95.62 88 LEU A CA 1
ATOM 697 C C . LEU A 1 88 ? 4.938 -2.525 -8.579 1.00 95.62 88 LEU A C 1
ATOM 699 O O . LEU A 1 88 ? 4.710 -3.501 -7.858 1.00 95.62 88 LEU A O 1
ATOM 703 N N . ARG A 1 89 ? 6.167 -2.001 -8.689 1.00 94.56 89 ARG A N 1
ATOM 704 C CA . ARG A 1 89 ? 7.327 -2.551 -7.970 1.00 94.56 89 ARG A CA 1
ATOM 705 C C . ARG A 1 89 ? 7.192 -2.416 -6.459 1.00 94.56 89 ARG A C 1
ATOM 707 O O . ARG A 1 89 ? 7.496 -3.373 -5.753 1.00 94.56 89 ARG A O 1
ATOM 714 N N . SER A 1 90 ? 6.710 -1.281 -5.956 1.00 93.88 90 SER A N 1
ATOM 715 C CA . SER A 1 90 ? 6.463 -1.086 -4.522 1.00 93.88 90 SER A CA 1
ATOM 716 C C . SER A 1 90 ? 5.484 -2.121 -3.976 1.00 93.88 90 SER A C 1
ATOM 718 O O . SER A 1 90 ? 5.740 -2.711 -2.929 1.00 93.88 90 SER A O 1
ATOM 720 N N . ARG A 1 91 ? 4.403 -2.416 -4.704 1.00 92.50 91 ARG A N 1
ATOM 721 C CA . ARG A 1 91 ? 3.415 -3.420 -4.297 1.00 92.50 91 ARG A CA 1
ATOM 722 C C . ARG A 1 91 ? 4.006 -4.828 -4.227 1.00 92.50 91 ARG A C 1
ATOM 724 O O . ARG A 1 91 ? 3.876 -5.496 -3.200 1.00 92.50 91 ARG A O 1
ATOM 731 N N . ARG A 1 92 ? 4.718 -5.251 -5.276 1.00 93.31 92 ARG A N 1
ATOM 732 C CA . ARG A 1 92 ? 5.415 -6.550 -5.306 1.00 93.31 92 ARG A CA 1
ATOM 733 C C . ARG A 1 92 ? 6.466 -6.655 -4.204 1.00 93.31 92 ARG A C 1
ATOM 735 O O . ARG A 1 92 ? 6.590 -7.700 -3.571 1.00 93.31 92 ARG A O 1
ATOM 742 N N . LEU A 1 93 ? 7.180 -5.564 -3.936 1.00 93.56 93 LEU A N 1
ATOM 743 C CA . LEU A 1 93 ? 8.166 -5.485 -2.865 1.00 93.56 93 LEU A CA 1
ATOM 744 C C . LEU A 1 93 ? 7.524 -5.630 -1.479 1.00 93.56 93 LEU A C 1
ATOM 746 O O . LEU A 1 93 ? 8.056 -6.343 -0.635 1.00 93.56 93 LEU A O 1
ATOM 750 N N . ILE A 1 94 ? 6.375 -5.000 -1.232 1.00 93.69 94 ILE A N 1
ATOM 751 C CA . ILE A 1 94 ? 5.641 -5.175 0.030 1.00 93.69 94 ILE A CA 1
ATOM 752 C C . ILE A 1 94 ? 5.221 -6.640 0.198 1.00 93.69 94 ILE A C 1
ATOM 754 O O . ILE A 1 94 ? 5.392 -7.199 1.280 1.00 93.69 94 ILE A O 1
ATOM 758 N N . PHE A 1 95 ? 4.718 -7.272 -0.866 1.00 90.81 95 PHE A N 1
ATOM 759 C CA . PHE A 1 95 ? 4.230 -8.652 -0.819 1.00 90.81 95 PHE A CA 1
ATOM 760 C C . PHE A 1 95 ? 5.346 -9.704 -0.714 1.00 90.81 95 PHE A C 1
ATOM 762 O O . PHE A 1 95 ? 5.126 -10.784 -0.170 1.00 90.81 95 PHE A O 1
ATOM 769 N N . SER A 1 96 ? 6.552 -9.406 -1.207 1.00 92.00 96 SER A N 1
ATOM 770 C CA . SER A 1 96 ? 7.709 -10.306 -1.113 1.00 92.00 96 SER A CA 1
ATOM 771 C C . SER A 1 96 ? 8.405 -10.282 0.253 1.00 92.00 96 SER A C 1
ATOM 773 O O . SER A 1 96 ? 9.285 -11.105 0.507 1.00 92.00 96 SER A O 1
ATOM 775 N N . ASN A 1 97 ? 8.013 -9.368 1.146 1.00 95.06 97 ASN A N 1
ATOM 776 C CA . ASN A 1 97 ? 8.566 -9.235 2.491 1.00 95.06 97 ASN A CA 1
ATOM 777 C C . ASN A 1 97 ? 7.591 -9.723 3.577 1.00 95.06 97 ASN A C 1
ATOM 779 O O . ASN A 1 97 ? 6.414 -9.984 3.336 1.00 95.06 97 ASN A O 1
ATOM 783 N N . ALA A 1 98 ? 8.093 -9.855 4.809 1.00 94.88 98 ALA A N 1
ATOM 784 C CA . ALA A 1 98 ? 7.270 -10.227 5.958 1.00 94.88 98 ALA A CA 1
ATOM 785 C C . ALA A 1 98 ? 6.161 -9.193 6.229 1.00 94.88 98 ALA A C 1
ATOM 787 O O . ALA A 1 98 ? 6.333 -7.992 6.002 1.00 94.88 98 ALA A O 1
ATOM 788 N N . ALA A 1 99 ? 5.034 -9.651 6.781 1.00 92.12 99 ALA A N 1
ATOM 789 C CA . ALA A 1 99 ? 3.938 -8.770 7.174 1.00 92.12 99 ALA A CA 1
ATOM 790 C C . ALA A 1 99 ? 4.434 -7.657 8.117 1.00 92.12 99 ALA A C 1
ATOM 792 O O . ALA A 1 99 ? 5.192 -7.908 9.053 1.00 92.12 99 ALA A O 1
ATOM 793 N N . GLY A 1 100 ? 4.019 -6.417 7.851 1.00 90.75 100 GLY A N 1
ATOM 794 C CA . GLY A 1 100 ? 4.466 -5.239 8.601 1.00 90.75 100 GLY A CA 1
ATOM 795 C C . GLY A 1 100 ? 5.819 -4.666 8.162 1.00 90.75 100 GLY A C 1
ATOM 796 O O . GLY A 1 100 ? 6.184 -3.595 8.634 1.00 90.75 100 GLY A O 1
ATOM 797 N N . TRP A 1 101 ? 6.543 -5.293 7.224 1.00 95.06 101 TRP A N 1
ATOM 798 C CA . TRP A 1 101 ? 7.830 -4.783 6.729 1.00 95.06 101 TRP A CA 1
ATOM 799 C C . TRP A 1 101 ? 7.753 -3.339 6.212 1.00 95.06 101 TRP A C 1
ATOM 801 O O . TRP A 1 101 ? 8.624 -2.532 6.533 1.00 95.06 101 TRP A O 1
ATOM 811 N N . ALA A 1 102 ? 6.691 -2.990 5.481 1.00 93.19 102 ALA A N 1
ATOM 812 C CA . ALA A 1 102 ? 6.470 -1.640 4.949 1.00 93.19 102 ALA A CA 1
ATOM 813 C C . ALA A 1 102 ? 6.400 -0.557 6.045 1.00 93.19 102 ALA A C 1
ATOM 815 O O . ALA A 1 102 ? 6.732 0.599 5.806 1.00 93.19 102 ALA A O 1
ATOM 816 N N . PHE A 1 103 ? 6.015 -0.961 7.256 1.00 90.62 103 PHE A N 1
ATOM 817 C CA . PHE A 1 103 ? 5.914 -0.127 8.449 1.00 90.62 103 PHE A CA 1
ATOM 818 C C . PHE A 1 103 ? 7.213 -0.135 9.278 1.00 90.62 103 PHE A C 1
ATOM 820 O O . PHE A 1 103 ? 7.298 0.459 10.343 1.00 90.62 103 PHE A O 1
ATOM 827 N N . THR A 1 104 ? 8.277 -0.788 8.822 1.00 91.19 104 THR A N 1
ATOM 828 C CA . THR A 1 104 ? 9.589 -0.671 9.472 1.00 91.19 104 THR A CA 1
ATOM 829 C C . THR A 1 104 ? 10.342 0.536 8.917 1.00 91.19 104 THR A C 1
ATOM 831 O O . THR A 1 104 ? 10.191 0.880 7.746 1.00 91.19 104 THR A O 1
ATOM 834 N N . ALA A 1 105 ? 11.213 1.155 9.719 1.00 88.25 105 ALA A N 1
ATOM 835 C CA . ALA A 1 105 ? 12.103 2.219 9.245 1.00 88.25 105 ALA A CA 1
ATOM 836 C C . ALA A 1 105 ? 12.879 1.856 7.951 1.00 88.25 105 ALA A C 1
ATOM 838 O O . ALA A 1 105 ? 12.863 2.659 7.014 1.00 88.25 105 ALA A O 1
ATOM 839 N N . PRO A 1 106 ? 13.514 0.666 7.827 1.00 89.56 106 PRO A N 1
ATOM 840 C CA . PRO A 1 106 ? 14.179 0.283 6.581 1.00 89.56 106 PRO A CA 1
ATOM 841 C C . PRO A 1 106 ? 13.203 0.051 5.421 1.00 89.56 106 PRO A C 1
ATOM 843 O O . PRO A 1 106 ? 13.511 0.436 4.293 1.00 89.56 106 PRO A O 1
ATOM 846 N N . GLY A 1 107 ? 12.030 -0.539 5.673 1.00 91.81 107 GLY A N 1
ATOM 847 C CA . GLY A 1 107 ? 11.027 -0.760 4.629 1.00 91.81 107 GLY A CA 1
ATOM 848 C C . GLY A 1 107 ? 10.483 0.546 4.061 1.00 91.81 107 GLY A C 1
ATOM 849 O O . GLY A 1 107 ? 10.485 0.748 2.849 1.00 91.81 107 GLY A O 1
ATOM 850 N N . LEU A 1 108 ? 10.130 1.481 4.939 1.00 89.19 108 LEU A N 1
ATOM 851 C CA . LEU A 1 108 ? 9.633 2.799 4.568 1.00 89.19 108 LEU A CA 1
ATOM 852 C C . LEU A 1 108 ? 10.690 3.631 3.830 1.00 89.19 108 LEU A C 1
ATOM 854 O O . LEU A 1 108 ? 10.386 4.260 2.821 1.00 89.19 108 LEU A O 1
ATOM 858 N N . SER A 1 109 ? 11.953 3.583 4.270 1.00 87.69 109 SER A N 1
ATOM 859 C CA . SER A 1 109 ? 13.069 4.220 3.555 1.00 87.69 109 SER A CA 1
ATOM 860 C C . SER A 1 109 ? 13.230 3.668 2.131 1.00 87.69 109 SER A C 1
ATOM 862 O O . SER A 1 109 ? 13.435 4.428 1.180 1.00 87.69 109 SER A O 1
ATOM 864 N N . ARG A 1 110 ? 13.066 2.350 1.951 1.00 89.12 110 ARG A N 1
ATOM 865 C CA . ARG A 1 110 ? 13.109 1.715 0.627 1.00 89.12 110 ARG A CA 1
ATOM 866 C C . ARG A 1 110 ? 11.922 2.118 -0.248 1.00 89.12 110 ARG A C 1
ATOM 868 O O . ARG A 1 110 ? 12.133 2.444 -1.412 1.00 89.12 110 ARG A O 1
ATOM 875 N N . LEU A 1 111 ? 10.709 2.158 0.303 1.00 91.00 111 LEU A N 1
ATOM 876 C CA . LEU A 1 111 ? 9.503 2.576 -0.426 1.00 91.00 111 LEU A CA 1
ATOM 877 C C . LEU A 1 111 ? 9.542 4.054 -0.842 1.00 91.00 111 LEU A C 1
ATOM 879 O O . LEU A 1 111 ? 9.093 4.391 -1.933 1.00 91.00 111 LEU A O 1
ATOM 883 N N . ARG A 1 112 ? 10.169 4.919 -0.037 1.00 86.69 112 ARG A N 1
ATOM 884 C CA . ARG A 1 112 ? 10.425 6.335 -0.368 1.00 86.69 112 ARG A CA 1
ATOM 885 C C . ARG A 1 112 ? 11.539 6.533 -1.403 1.00 86.69 112 ARG A C 1
ATOM 887 O O . ARG A 1 112 ? 11.869 7.663 -1.748 1.00 86.69 112 ARG A O 1
ATOM 894 N N . GLY A 1 113 ? 12.174 5.456 -1.871 1.00 83.25 113 GLY A N 1
ATOM 895 C CA . GLY A 1 113 ? 13.318 5.532 -2.783 1.00 83.25 113 GLY A CA 1
ATOM 896 C C . GLY A 1 113 ? 14.575 6.146 -2.153 1.00 83.25 113 GLY A C 1
ATOM 897 O O . GLY A 1 113 ? 15.463 6.578 -2.887 1.00 83.25 113 GLY A O 1
ATOM 898 N N . ARG A 1 114 ? 14.649 6.199 -0.812 1.00 69.31 114 ARG A N 1
ATOM 899 C CA . ARG A 1 114 ? 15.798 6.705 -0.039 1.00 69.31 114 ARG A CA 1
ATOM 900 C C . ARG A 1 114 ? 16.833 5.615 0.257 1.00 69.31 114 ARG A C 1
ATOM 902 O O . ARG A 1 114 ? 17.994 5.932 0.502 1.00 69.31 114 ARG A O 1
ATOM 909 N N . ALA A 1 115 ? 16.453 4.338 0.204 1.00 58.94 115 ALA A N 1
ATOM 910 C CA . ALA A 1 115 ? 17.430 3.254 0.198 1.00 58.94 115 ALA A CA 1
ATOM 911 C C . ALA A 1 115 ? 18.090 3.183 -1.187 1.00 58.94 115 ALA A C 1
ATOM 913 O O . ALA A 1 115 ? 17.403 2.975 -2.191 1.00 58.94 115 ALA A O 1
ATOM 914 N N . ALA A 1 116 ? 19.416 3.347 -1.236 1.00 47.38 116 ALA A N 1
ATOM 915 C CA . ALA A 1 116 ? 20.200 3.006 -2.417 1.00 47.38 116 ALA A CA 1
ATOM 916 C C . ALA A 1 116 ? 19.820 1.590 -2.867 1.00 47.38 116 ALA A C 1
ATOM 918 O O . ALA A 1 116 ? 19.543 0.735 -2.023 1.00 47.38 116 ALA A O 1
ATOM 919 N N . LEU A 1 117 ? 19.764 1.380 -4.184 1.00 42.53 117 LEU A N 1
ATOM 920 C CA . LEU A 1 117 ? 19.497 0.096 -4.826 1.00 42.53 117 LEU A CA 1
ATOM 921 C C . LEU A 1 117 ? 20.399 -0.980 -4.203 1.00 42.53 117 LEU A C 1
ATOM 923 O O . LEU A 1 117 ? 21.521 -1.189 -4.650 1.00 42.53 117 LEU A O 1
ATOM 927 N N . ALA A 1 118 ? 19.922 -1.661 -3.163 1.00 42.06 118 ALA A N 1
ATOM 928 C CA . ALA A 1 118 ? 20.398 -2.992 -2.861 1.00 42.06 118 ALA A CA 1
ATOM 929 C C . ALA A 1 118 ? 19.952 -3.802 -4.071 1.00 42.06 118 ALA A C 1
ATOM 931 O O . ALA A 1 118 ? 18.746 -3.993 -4.260 1.00 42.06 118 ALA A O 1
ATOM 932 N N . GLU A 1 119 ? 20.921 -4.100 -4.937 1.00 38.78 119 GLU A N 1
ATOM 933 C CA . GLU A 1 119 ? 20.764 -4.860 -6.167 1.00 38.78 119 GLU A CA 1
ATOM 934 C C . GLU A 1 119 ? 19.730 -5.962 -5.949 1.00 38.78 119 GLU A C 1
ATOM 936 O O . GLU A 1 119 ? 19.920 -6.872 -5.139 1.00 38.78 119 GLU A O 1
ATOM 941 N N . GLU A 1 120 ? 18.607 -5.877 -6.662 1.00 37.72 120 GLU A N 1
ATOM 942 C CA . GLU A 1 120 ? 17.915 -7.116 -6.961 1.00 37.72 120 GLU A CA 1
ATOM 943 C C . GLU A 1 120 ? 18.894 -7.966 -7.772 1.00 37.72 120 GLU A C 1
ATOM 945 O O . GLU A 1 120 ? 19.526 -7.429 -8.690 1.00 37.72 120 GLU A O 1
ATOM 950 N N . PRO A 1 121 ? 19.066 -9.259 -7.451 1.00 32.84 121 PRO A N 1
ATOM 951 C CA . PRO A 1 121 ? 19.870 -10.127 -8.284 1.00 32.84 121 PRO A CA 1
ATOM 952 C C . PRO A 1 121 ? 19.190 -10.161 -9.650 1.00 32.84 121 PRO A C 1
ATOM 954 O O . PRO A 1 121 ? 18.120 -10.748 -9.808 1.00 32.84 121 PRO A O 1
ATOM 957 N N . ALA A 1 122 ? 19.785 -9.471 -10.623 1.00 33.62 122 ALA A N 1
ATOM 958 C CA . ALA A 1 122 ? 19.320 -9.513 -11.994 1.00 33.62 122 ALA A CA 1
ATOM 959 C C . ALA A 1 122 ? 19.225 -10.992 -12.411 1.00 33.62 122 ALA A C 1
ATOM 961 O O . ALA A 1 122 ? 20.160 -11.757 -12.137 1.00 33.62 122 ALA A O 1
ATOM 962 N N . PRO A 1 123 ? 18.125 -11.431 -13.048 1.00 39.97 123 PRO A N 1
ATOM 963 C CA . PRO A 1 123 ? 18.067 -12.782 -13.578 1.00 39.97 123 PRO A CA 1
ATOM 964 C C . PRO A 1 123 ? 19.248 -12.970 -14.542 1.00 39.97 123 PRO A C 1
ATOM 966 O O . PRO A 1 123 ? 19.608 -12.027 -15.259 1.00 39.97 123 PRO A O 1
ATOM 969 N N . PRO A 1 124 ? 19.890 -14.153 -14.554 1.00 34.38 124 PRO A N 1
ATOM 970 C CA . PRO A 1 124 ? 21.054 -14.382 -15.391 1.00 34.38 124 PRO A CA 1
ATOM 971 C C . PRO A 1 124 ? 20.660 -14.121 -16.843 1.00 34.38 124 PRO A C 1
ATOM 973 O O . PRO A 1 124 ? 19.794 -14.803 -17.396 1.00 34.38 124 PRO A O 1
ATOM 976 N N . ARG A 1 125 ? 21.287 -13.110 -17.454 1.00 38.81 125 ARG A N 1
ATO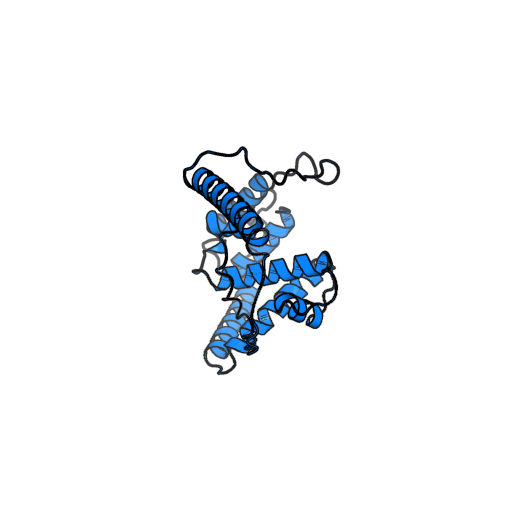M 977 C CA . ARG A 1 125 ? 21.210 -12.884 -18.896 1.00 38.81 125 ARG A CA 1
ATOM 978 C C . ARG A 1 125 ? 21.719 -14.158 -19.564 1.00 38.81 125 ARG A C 1
ATOM 980 O O . ARG A 1 125 ? 22.913 -14.439 -19.530 1.00 38.81 125 ARG A O 1
ATOM 987 N N . GLN A 1 126 ? 20.811 -14.950 -20.125 1.00 40.59 126 GLN A N 1
ATOM 988 C CA . GLN A 1 126 ? 21.187 -16.026 -21.028 1.00 40.59 126 GLN A CA 1
ATOM 989 C C . GLN A 1 126 ? 21.677 -15.364 -22.311 1.00 40.59 126 GLN A C 1
ATOM 991 O O . GLN A 1 126 ? 20.886 -14.883 -23.120 1.00 40.59 126 GLN A O 1
ATOM 996 N N . SER A 1 127 ? 22.994 -15.279 -22.460 1.00 36.34 127 SER A N 1
ATOM 997 C CA . SER A 1 127 ? 23.611 -14.979 -23.745 1.00 36.34 127 SER A CA 1
ATOM 998 C C . SER A 1 127 ? 23.172 -16.058 -24.742 1.00 36.34 127 SER A C 1
ATOM 1000 O O . SER A 1 127 ? 23.293 -17.242 -24.417 1.00 36.34 127 SER A O 1
ATOM 1002 N N . PRO A 1 128 ? 22.650 -15.710 -25.930 1.00 38.22 128 PRO A N 1
ATOM 1003 C CA . PRO A 1 128 ? 22.416 -16.704 -26.963 1.00 38.22 128 PRO A CA 1
ATOM 1004 C C . PRO A 1 128 ? 23.767 -17.275 -27.407 1.00 38.22 128 PRO A C 1
ATOM 1006 O O . PRO A 1 128 ? 24.666 -16.537 -27.812 1.00 38.22 128 PRO A O 1
ATOM 1009 N N . ASP A 1 129 ? 23.899 -18.593 -27.293 1.00 35.28 129 ASP A N 1
ATOM 1010 C CA . ASP A 1 129 ? 25.024 -19.371 -27.799 1.00 35.28 129 ASP A CA 1
ATOM 1011 C C . ASP A 1 129 ? 25.025 -19.304 -29.333 1.00 35.28 129 ASP A C 1
ATOM 1013 O O . ASP A 1 129 ? 24.260 -19.988 -30.016 1.00 35.28 129 ASP A O 1
ATOM 1017 N N . HIS A 1 130 ? 25.842 -18.410 -29.888 1.00 36.53 130 HIS A N 1
ATOM 1018 C CA . HIS A 1 130 ? 26.185 -18.433 -31.301 1.00 36.53 130 HIS A CA 1
ATOM 1019 C C . HIS A 1 130 ? 27.432 -19.296 -31.477 1.00 36.53 130 HIS A C 1
ATOM 1021 O O . HIS A 1 130 ? 28.552 -18.792 -31.533 1.00 36.53 130 HIS A O 1
ATOM 1027 N N . SER A 1 131 ? 27.219 -20.602 -31.618 1.00 36.81 131 SER A N 1
ATOM 1028 C CA . SER A 1 131 ? 28.199 -21.492 -32.230 1.00 36.81 131 SER A CA 1
ATOM 1029 C C . SER A 1 131 ? 28.367 -21.100 -33.701 1.00 36.81 131 SER A C 1
ATOM 1031 O O . SER A 1 131 ? 27.506 -21.338 -34.549 1.00 36.81 131 SER A O 1
ATOM 1033 N N . ARG A 1 132 ? 29.485 -20.440 -34.003 1.00 36.25 132 ARG A N 1
ATOM 1034 C CA . ARG A 1 132 ? 30.029 -20.333 -35.355 1.00 36.25 132 ARG A CA 1
ATOM 1035 C C . ARG A 1 132 ? 31.379 -21.029 -35.359 1.00 36.25 132 ARG A C 1
ATOM 1037 O O . ARG A 1 132 ? 32.364 -20.475 -34.884 1.00 36.25 132 ARG A O 1
ATOM 1044 N N . ASP A 1 133 ? 31.371 -22.250 -35.879 1.00 40.88 133 ASP A N 1
AT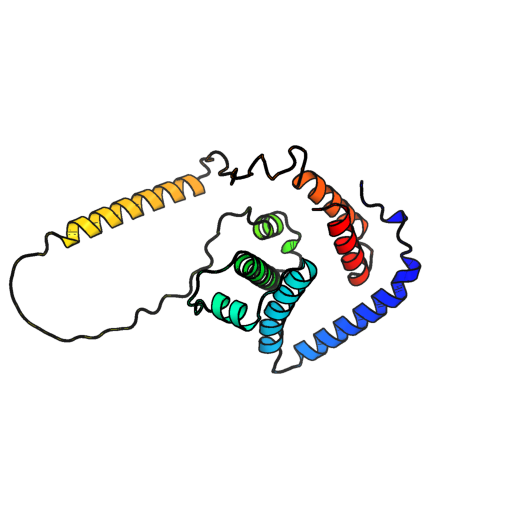OM 1045 C CA . ASP A 1 133 ? 32.550 -22.863 -36.475 1.00 40.88 133 ASP A CA 1
ATOM 1046 C C . ASP A 1 133 ? 33.023 -21.972 -37.626 1.00 40.88 133 ASP A C 1
ATOM 1048 O O . ASP A 1 133 ? 32.222 -21.654 -38.505 1.00 40.88 133 ASP A O 1
ATOM 1052 N N . GLU A 1 134 ? 34.299 -21.591 -37.621 1.00 35.06 134 GLU A N 1
ATOM 1053 C CA . GLU A 1 134 ? 35.124 -21.448 -38.826 1.00 35.06 134 GLU A CA 1
ATOM 1054 C C . GLU A 1 134 ? 36.598 -21.260 -38.418 1.00 35.06 134 GLU A C 1
ATOM 1056 O O . GLU A 1 134 ? 37.015 -20.210 -37.931 1.00 35.06 134 GLU A O 1
ATOM 1061 N N . ASP A 1 135 ? 37.385 -22.322 -38.611 1.00 38.69 135 ASP A N 1
ATOM 1062 C CA . ASP A 1 135 ? 38.847 -22.293 -38.680 1.00 38.69 135 ASP A CA 1
ATOM 1063 C C . ASP A 1 135 ? 39.295 -21.424 -39.867 1.00 38.69 135 ASP A C 1
ATOM 1065 O O . ASP A 1 135 ? 38.942 -21.736 -41.006 1.00 38.69 135 ASP A O 1
ATOM 1069 N N . THR A 1 136 ? 40.146 -20.412 -39.647 1.00 33.47 136 THR A N 1
ATOM 1070 C CA . THR A 1 136 ? 41.319 -20.145 -40.513 1.00 33.47 136 THR A CA 1
ATOM 1071 C C . THR A 1 136 ? 42.317 -19.139 -39.912 1.00 33.47 136 THR A C 1
ATOM 1073 O O . THR A 1 136 ? 42.028 -17.963 -39.741 1.00 33.47 136 THR A O 1
ATOM 1076 N N . ASP A 1 137 ? 43.495 -19.679 -39.601 1.00 34.41 137 ASP A N 1
ATOM 1077 C CA . ASP A 1 137 ? 44.882 -19.196 -39.733 1.00 34.41 137 ASP A CA 1
ATOM 1078 C C . ASP A 1 137 ? 45.250 -17.693 -39.893 1.00 34.41 137 ASP A C 1
ATOM 1080 O O . ASP A 1 137 ? 44.769 -16.980 -40.769 1.00 34.41 137 ASP A O 1
ATOM 1084 N N . ALA A 1 138 ? 46.300 -17.349 -39.131 1.00 37.16 138 ALA A N 1
ATOM 1085 C CA . ALA A 1 138 ? 47.349 -16.342 -39.337 1.00 37.16 138 ALA A CA 1
ATOM 1086 C C . ALA A 1 138 ? 47.044 -14.826 -39.266 1.00 37.16 138 ALA A C 1
ATOM 1088 O O . ALA A 1 138 ? 46.541 -14.214 -40.203 1.00 37.16 138 ALA A O 1
ATOM 1089 N N . GLY A 1 139 ? 47.636 -14.189 -38.241 1.00 35.53 139 GLY A N 1
ATOM 1090 C CA . GLY A 1 139 ? 48.367 -12.926 -38.422 1.00 35.53 139 GLY A CA 1
ATOM 1091 C C . GLY A 1 139 ? 47.885 -11.715 -37.617 1.00 35.53 139 GLY A C 1
ATOM 1092 O O . GLY A 1 139 ? 46.976 -11.012 -38.030 1.00 35.53 139 GLY A O 1
ATOM 1093 N N . GLU A 1 140 ? 48.603 -11.424 -36.527 1.00 48.25 140 GLU A N 1
ATOM 1094 C CA . GLU A 1 140 ? 48.880 -10.069 -36.012 1.00 48.25 140 GLU A CA 1
ATOM 1095 C C . GLU A 1 140 ? 47.685 -9.119 -35.777 1.00 48.25 140 GLU A C 1
ATOM 1097 O O . GLU A 1 140 ? 47.438 -8.214 -36.569 1.00 48.25 140 GLU A O 1
ATOM 1102 N N . THR A 1 141 ? 46.999 -9.226 -34.627 1.00 44.00 141 THR A N 1
ATOM 1103 C CA . THR A 1 141 ? 46.369 -8.062 -33.939 1.00 44.00 141 THR A CA 1
ATOM 1104 C C . THR A 1 141 ? 45.942 -8.338 -32.482 1.00 44.00 141 THR A C 1
ATOM 1106 O O . THR A 1 141 ? 44.982 -7.759 -31.982 1.00 44.00 141 THR A O 1
ATOM 1109 N N . GLU A 1 142 ? 46.661 -9.180 -31.732 1.00 48.78 142 GLU A N 1
ATOM 1110 C CA . GLU A 1 142 ? 46.332 -9.447 -30.311 1.00 48.78 142 GLU A CA 1
ATOM 1111 C C . GLU A 1 142 ? 46.615 -8.269 -29.353 1.00 48.78 142 GLU A C 1
ATOM 1113 O O . GLU A 1 142 ? 46.200 -8.285 -28.201 1.00 48.78 142 GLU A O 1
ATOM 1118 N N . THR A 1 143 ? 47.253 -7.192 -29.814 1.00 52.19 143 THR A N 1
ATOM 1119 C CA . THR A 1 143 ? 47.671 -6.067 -28.958 1.00 52.19 143 THR A CA 1
ATOM 1120 C C . THR A 1 143 ? 46.629 -4.957 -28.776 1.00 52.19 143 THR A C 1
ATOM 1122 O O . THR A 1 143 ? 46.868 -4.040 -27.993 1.00 52.19 143 THR A O 1
ATOM 1125 N N . SER A 1 144 ? 45.477 -5.002 -29.462 1.00 55.84 144 SER A N 1
ATOM 1126 C CA . SER A 1 144 ? 44.452 -3.940 -29.365 1.00 55.84 144 SER A CA 1
ATOM 1127 C C . SER A 1 144 ? 43.302 -4.249 -28.400 1.00 55.84 144 SER A C 1
ATOM 1129 O O . SER A 1 144 ? 42.673 -3.318 -27.904 1.00 55.84 144 SER A O 1
ATOM 1131 N N . LEU A 1 145 ? 43.001 -5.525 -28.148 1.00 56.25 145 LEU A N 1
ATOM 1132 C CA . LEU A 1 145 ? 41.925 -5.941 -27.235 1.00 56.25 145 LEU A CA 1
ATOM 1133 C C . LEU A 1 145 ? 42.415 -6.042 -25.788 1.00 56.25 145 LEU A C 1
ATOM 1135 O O . LEU A 1 145 ? 41.682 -5.682 -24.872 1.00 56.25 145 LEU A O 1
ATOM 1139 N N . ASP A 1 146 ? 43.671 -6.447 -25.593 1.00 66.25 146 ASP A N 1
ATOM 1140 C CA . ASP A 1 146 ? 44.283 -6.616 -24.270 1.00 66.25 146 ASP A CA 1
ATOM 1141 C C . ASP A 1 146 ? 44.338 -5.290 -23.483 1.00 66.25 146 ASP A C 1
ATOM 1143 O O . ASP A 1 146 ? 44.026 -5.231 -22.294 1.00 66.25 146 ASP A O 1
ATOM 1147 N N . GLY A 1 147 ? 44.603 -4.174 -24.178 1.00 70.12 147 GLY A N 1
ATOM 1148 C CA . GLY A 1 147 ? 44.538 -2.832 -23.589 1.00 70.12 147 GLY A CA 1
ATOM 1149 C C . GLY A 1 147 ? 43.128 -2.432 -23.140 1.00 70.12 147 GLY A C 1
ATOM 1150 O O . GLY A 1 147 ? 42.961 -1.894 -22.048 1.00 70.12 147 GLY A O 1
ATOM 1151 N N . ALA A 1 148 ? 42.101 -2.751 -23.935 1.00 68.06 148 ALA A N 1
ATOM 1152 C CA . ALA A 1 148 ? 40.709 -2.440 -23.605 1.00 68.06 148 ALA A CA 1
ATOM 1153 C C . ALA A 1 148 ? 40.191 -3.273 -22.417 1.00 68.06 148 ALA A C 1
ATOM 1155 O O . ALA A 1 148 ? 39.456 -2.754 -21.574 1.00 68.06 148 ALA A O 1
ATOM 1156 N N . PHE A 1 149 ? 40.605 -4.540 -22.310 1.00 75.50 149 PHE A N 1
ATOM 1157 C CA . PHE A 1 149 ? 40.300 -5.375 -21.146 1.00 75.50 149 PHE A CA 1
ATOM 1158 C C . PHE A 1 149 ? 41.036 -4.896 -19.896 1.00 75.50 149 PHE A C 1
ATOM 1160 O O . PHE A 1 149 ? 40.416 -4.779 -18.843 1.00 75.50 149 PHE A O 1
ATOM 1167 N N . SER A 1 150 ? 42.301 -4.487 -20.017 1.00 80.69 150 SER A N 1
ATOM 1168 C CA . SER A 1 150 ? 43.033 -3.901 -18.891 1.00 80.69 150 SER A CA 1
ATOM 1169 C C . SER A 1 150 ? 42.414 -2.585 -18.401 1.00 80.69 150 SER A C 1
ATOM 1171 O O . SER A 1 150 ? 42.427 -2.314 -17.198 1.00 80.69 150 SER A O 1
ATOM 1173 N N . GLU A 1 151 ? 41.869 -1.757 -19.295 1.00 80.00 151 GLU A N 1
ATOM 1174 C CA . GLU A 1 151 ? 41.148 -0.534 -18.924 1.00 80.00 151 GLU A CA 1
ATOM 1175 C C . GLU A 1 151 ? 39.819 -0.836 -18.221 1.00 80.00 151 GLU A C 1
ATOM 1177 O O . GLU A 1 151 ? 39.488 -0.178 -17.228 1.00 80.00 151 GLU A O 1
ATOM 1182 N N . LEU A 1 152 ? 39.087 -1.849 -18.696 1.00 80.69 152 LEU A N 1
ATOM 1183 C CA . LEU A 1 152 ? 37.875 -2.356 -18.053 1.00 80.69 152 LEU A CA 1
ATOM 1184 C C . LEU A 1 152 ? 38.167 -2.919 -16.663 1.00 80.69 152 LEU A C 1
ATOM 1186 O O . LEU A 1 152 ? 37.485 -2.547 -15.712 1.00 80.69 152 LEU A O 1
ATOM 1190 N N . ASP A 1 153 ? 39.210 -3.730 -16.513 1.00 88.19 153 ASP A N 1
ATOM 1191 C CA . ASP A 1 153 ? 39.619 -4.295 -15.227 1.00 88.19 153 ASP A CA 1
ATOM 1192 C C . ASP A 1 153 ? 40.055 -3.200 -14.249 1.00 88.19 153 ASP A C 1
ATOM 1194 O O . ASP A 1 153 ? 39.691 -3.223 -13.072 1.00 88.19 153 ASP A O 1
ATOM 1198 N N . ALA A 1 154 ? 40.769 -2.178 -14.731 1.00 88.12 154 ALA A N 1
ATOM 1199 C CA . ALA A 1 154 ? 41.126 -1.018 -13.922 1.00 88.12 154 ALA A CA 1
ATOM 1200 C C . ALA A 1 154 ? 39.890 -0.208 -13.499 1.00 88.12 154 ALA A C 1
ATOM 1202 O O . ALA A 1 154 ? 39.847 0.330 -12.389 1.00 88.12 154 ALA A O 1
ATOM 1203 N N . LEU A 1 155 ? 38.879 -0.103 -14.364 1.00 88.38 155 LEU A N 1
ATOM 1204 C CA . LEU A 1 155 ? 37.611 0.547 -14.042 1.00 88.38 155 LEU A CA 1
ATOM 1205 C C . LEU A 1 155 ? 36.823 -0.270 -13.012 1.00 88.38 155 LEU A C 1
ATOM 1207 O O . LEU A 1 155 ? 36.365 0.309 -12.028 1.00 88.38 155 LEU A O 1
ATOM 1211 N N . LEU A 1 156 ? 36.747 -1.592 -13.183 1.00 89.44 156 LEU A N 1
ATOM 1212 C CA . LEU A 1 156 ? 36.102 -2.518 -12.253 1.00 89.44 156 LEU A CA 1
ATOM 1213 C C . LEU A 1 156 ? 36.776 -2.498 -10.879 1.00 89.44 156 LEU A C 1
ATOM 1215 O O . LEU A 1 156 ? 36.087 -2.380 -9.866 1.00 89.44 156 LEU A O 1
ATOM 1219 N N . ALA A 1 157 ? 38.109 -2.510 -10.831 1.00 89.62 157 ALA A N 1
ATOM 1220 C CA . ALA A 1 157 ? 38.879 -2.402 -9.595 1.00 89.62 157 ALA A CA 1
ATOM 1221 C C . ALA A 1 157 ? 38.638 -1.063 -8.883 1.00 89.62 157 ALA A C 1
ATOM 1223 O O . ALA A 1 157 ? 38.463 -1.035 -7.664 1.00 89.62 157 ALA A O 1
ATOM 1224 N N . ARG A 1 158 ? 38.563 0.050 -9.630 1.00 82.94 158 ARG A N 1
ATOM 1225 C CA . ARG A 1 158 ? 38.184 1.352 -9.059 1.00 82.94 158 ARG A CA 1
ATOM 1226 C C . ARG A 1 158 ? 36.755 1.334 -8.526 1.00 82.94 158 ARG A C 1
ATOM 1228 O O . ARG A 1 158 ? 36.547 1.806 -7.414 1.00 82.94 158 ARG A O 1
ATOM 1235 N N . SER A 1 159 ? 35.794 0.771 -9.264 1.00 84.88 159 SER A N 1
ATOM 1236 C CA . SER A 1 159 ? 34.405 0.692 -8.795 1.00 84.88 159 SER A CA 1
ATOM 1237 C C . SER A 1 159 ? 34.261 -0.198 -7.558 1.00 84.88 159 SER A C 1
ATOM 1239 O O . SER A 1 159 ? 33.601 0.199 -6.601 1.00 84.88 159 SER A O 1
ATOM 1241 N N . ALA A 1 160 ? 34.948 -1.342 -7.519 1.00 83.88 160 ALA A N 1
ATOM 1242 C CA . ALA A 1 160 ? 34.962 -2.241 -6.370 1.00 83.88 160 ALA A CA 1
ATOM 1243 C C . ALA A 1 160 ? 35.574 -1.554 -5.142 1.00 83.88 160 ALA A C 1
ATOM 1245 O O . ALA A 1 160 ? 34.968 -1.558 -4.078 1.00 83.88 160 ALA A O 1
ATOM 1246 N N . ALA A 1 161 ? 36.705 -0.858 -5.306 1.00 79.25 161 ALA A N 1
ATOM 1247 C CA . ALA A 1 161 ? 37.321 -0.090 -4.227 1.00 79.25 161 ALA A CA 1
ATOM 1248 C C . ALA A 1 161 ? 36.420 1.055 -3.727 1.00 79.25 161 ALA A C 1
ATOM 1250 O O . ALA A 1 161 ? 36.365 1.313 -2.526 1.00 79.25 161 ALA A O 1
ATOM 1251 N N . THR A 1 162 ? 35.687 1.732 -4.621 1.00 77.44 162 THR A N 1
ATOM 1252 C CA . THR A 1 162 ? 34.711 2.752 -4.207 1.00 77.44 162 THR A CA 1
ATOM 1253 C C . THR A 1 162 ? 33.522 2.147 -3.465 1.00 77.44 162 THR A C 1
ATOM 1255 O O . THR A 1 162 ? 33.086 2.724 -2.475 1.00 77.44 162 THR A O 1
ATOM 1258 N N . LEU A 1 163 ? 33.029 0.977 -3.882 1.00 73.38 163 LEU A N 1
ATOM 1259 C CA . LEU A 1 163 ? 31.935 0.274 -3.208 1.00 73.38 163 LEU A CA 1
ATOM 1260 C C . LEU A 1 163 ? 32.365 -0.271 -1.843 1.00 73.38 163 LEU A C 1
ATOM 1262 O O . LEU A 1 163 ? 31.629 -0.107 -0.875 1.00 73.38 163 LEU A O 1
ATOM 1266 N N . ASP A 1 164 ? 33.572 -0.822 -1.725 1.00 76.56 164 ASP A N 1
ATOM 1267 C CA . ASP A 1 164 ? 34.140 -1.252 -0.443 1.00 76.56 164 ASP A CA 1
ATOM 1268 C C . ASP A 1 164 ? 34.347 -0.069 0.510 1.00 76.56 164 ASP A C 1
ATOM 1270 O O . ASP A 1 164 ? 34.058 -0.184 1.702 1.00 76.56 164 ASP A O 1
ATOM 1274 N N . ALA A 1 165 ? 34.775 1.095 0.008 1.00 69.38 165 ALA A N 1
ATOM 1275 C CA . ALA A 1 165 ? 34.876 2.323 0.803 1.00 69.38 165 ALA A CA 1
ATOM 1276 C C . ALA A 1 165 ? 33.502 2.816 1.305 1.00 69.38 165 ALA A C 1
ATOM 1278 O O . ALA A 1 165 ? 33.397 3.328 2.421 1.00 69.38 165 ALA A O 1
ATOM 1279 N N . ILE A 1 166 ? 32.445 2.616 0.509 1.00 63.53 166 ILE A N 1
ATOM 1280 C CA . ILE A 1 166 ? 31.052 2.893 0.893 1.00 63.53 166 ILE A CA 1
ATOM 1281 C C . ILE A 1 166 ? 30.567 1.872 1.940 1.00 63.53 166 ILE A C 1
ATOM 1283 O O . ILE A 1 166 ? 29.968 2.258 2.943 1.00 63.53 166 ILE A O 1
ATOM 1287 N N . THR A 1 167 ? 30.874 0.582 1.761 1.00 67.88 167 THR A N 1
ATOM 1288 C CA . THR A 1 167 ? 30.478 -0.513 2.669 1.00 67.88 167 THR A CA 1
ATOM 1289 C C . THR A 1 167 ? 31.189 -0.443 4.026 1.00 67.88 167 THR A C 1
ATOM 1291 O O . THR A 1 167 ? 30.615 -0.792 5.056 1.00 67.88 167 THR A O 1
ATOM 1294 N N . THR A 1 168 ? 32.431 0.050 4.056 1.00 69.44 168 THR A N 1
ATOM 1295 C CA . THR A 1 168 ? 33.253 0.194 5.274 1.00 69.44 168 THR A CA 1
ATOM 1296 C C . THR A 1 168 ? 32.946 1.461 6.080 1.00 69.44 168 THR A C 1
ATOM 1298 O O . THR A 1 168 ? 33.600 1.725 7.089 1.00 69.44 168 THR A O 1
ATOM 1301 N N . GLY A 1 169 ? 31.908 2.216 5.702 1.00 48.81 169 GLY A N 1
ATOM 1302 C CA . GLY A 1 169 ? 31.369 3.307 6.515 1.00 48.81 169 GLY A CA 1
ATOM 1303 C C . GLY A 1 169 ? 32.131 4.627 6.403 1.00 48.81 169 GLY A C 1
ATOM 1304 O O . GLY A 1 169 ? 31.962 5.493 7.264 1.00 48.81 169 GLY A O 1
ATOM 1305 N N . SER A 1 170 ? 32.936 4.825 5.351 1.00 48.78 170 SER A N 1
ATOM 1306 C CA . SER A 1 170 ? 33.396 6.171 5.007 1.00 48.78 170 SER A CA 1
ATOM 1307 C C . SER A 1 170 ? 32.205 6.938 4.442 1.00 48.78 170 SER A C 1
ATOM 1309 O O . SER A 1 170 ? 31.837 6.779 3.278 1.00 48.78 170 SER A O 1
ATOM 1311 N N . ALA A 1 171 ? 31.544 7.710 5.306 1.00 47.09 171 ALA A N 1
ATOM 1312 C CA . ALA A 1 171 ? 30.401 8.527 4.942 1.00 47.09 171 ALA A CA 1
ATOM 1313 C C . ALA A 1 171 ? 30.805 9.506 3.831 1.00 47.09 171 ALA A C 1
ATOM 1315 O O . ALA A 1 171 ? 31.440 10.532 4.081 1.00 47.09 171 ALA A O 1
ATOM 1316 N N . LEU A 1 172 ? 30.409 9.198 2.595 1.00 46.09 172 LEU A N 1
ATOM 1317 C CA . LEU A 1 172 ? 30.191 10.246 1.612 1.00 46.09 172 LEU A CA 1
ATOM 1318 C C . LEU A 1 172 ? 29.185 11.231 2.229 1.00 46.09 172 LEU A C 1
ATOM 1320 O O . LEU A 1 172 ? 28.254 10.785 2.916 1.00 46.09 172 LEU A O 1
ATOM 1324 N N . PRO A 1 173 ? 29.337 12.552 2.007 1.00 42.91 173 PRO A N 1
ATOM 1325 C CA . PRO A 1 173 ? 28.226 13.460 2.251 1.00 42.91 173 PRO A CA 1
ATOM 1326 C C . PRO A 1 173 ? 27.005 12.857 1.555 1.00 42.91 173 PRO A C 1
ATOM 1328 O O . PRO A 1 173 ? 27.175 12.272 0.476 1.00 42.91 173 PRO A O 1
ATOM 1331 N N . PRO A 1 174 ? 25.815 12.906 2.180 1.00 39.59 174 PRO A N 1
ATOM 1332 C CA . PRO A 1 174 ? 24.635 12.320 1.580 1.00 39.59 174 PRO A CA 1
ATOM 1333 C C . PRO A 1 174 ? 24.590 12.811 0.139 1.00 39.59 174 PRO A C 1
ATOM 1335 O O . PRO A 1 174 ? 24.577 14.018 -0.105 1.00 39.59 174 PRO A O 1
ATOM 1338 N N . MET A 1 175 ? 24.584 11.885 -0.822 1.00 36.22 175 MET A N 1
ATOM 1339 C CA . MET A 1 175 ? 23.990 12.188 -2.113 1.00 36.22 175 MET A CA 1
ATOM 1340 C C . MET A 1 175 ? 22.500 12.336 -1.823 1.00 36.22 175 MET A C 1
ATOM 1342 O O . MET A 1 175 ? 21.684 11.483 -2.166 1.00 36.22 175 MET A O 1
ATOM 1346 N N . HIS A 1 176 ? 22.140 13.421 -1.131 1.00 41.22 176 HIS A N 1
ATOM 1347 C CA . HIS A 1 176 ? 20.874 14.043 -1.370 1.00 41.22 176 HIS A CA 1
ATOM 1348 C C . HIS A 1 176 ? 20.826 14.145 -2.884 1.00 41.22 176 HIS A C 1
ATOM 1350 O O . HIS A 1 176 ? 21.676 14.772 -3.520 1.00 41.22 176 HIS A O 1
ATOM 1356 N N . ARG A 1 177 ? 19.837 13.486 -3.473 1.00 41.44 177 ARG A N 1
ATOM 1357 C CA . ARG A 1 177 ? 19.263 13.952 -4.721 1.00 41.44 177 ARG A CA 1
ATOM 1358 C C . ARG A 1 177 ? 18.659 15.328 -4.414 1.00 41.44 177 ARG A C 1
ATOM 1360 O O . ARG A 1 177 ? 17.456 15.501 -4.380 1.00 41.44 177 ARG A O 1
ATOM 1367 N N . GLU A 1 178 ? 19.531 16.288 -4.130 1.00 43.91 178 GLU A N 1
ATOM 1368 C CA . GLU A 1 178 ? 19.325 17.726 -4.057 1.00 43.91 178 GLU A CA 1
ATOM 1369 C C . GLU A 1 178 ? 19.313 18.249 -5.504 1.00 43.91 178 GLU A C 1
ATOM 1371 O O . GLU A 1 178 ? 19.876 19.275 -5.847 1.00 43.91 178 GLU A O 1
ATOM 1376 N N . GLU A 1 179 ? 18.608 17.533 -6.377 1.00 41.22 179 GLU A N 1
ATOM 1377 C CA . GLU A 1 179 ? 17.824 18.179 -7.422 1.00 41.22 179 GLU A CA 1
ATOM 1378 C C . GLU A 1 179 ? 16.413 18.412 -6.860 1.00 41.22 179 GLU A C 1
ATOM 1380 O O . GLU A 1 179 ? 15.399 18.299 -7.540 1.00 41.22 179 GLU A O 1
ATOM 1385 N N . SER A 1 180 ? 16.342 18.747 -5.568 1.00 48.12 180 SER A N 1
ATOM 1386 C CA . SER A 1 180 ? 15.253 19.519 -4.998 1.00 48.12 180 SER A CA 1
ATOM 1387 C C . SER A 1 180 ? 15.302 20.870 -5.692 1.00 48.12 180 SER A C 1
ATOM 1389 O O . SER A 1 180 ? 15.978 21.794 -5.242 1.00 48.12 180 SER A O 1
ATOM 1391 N N . HIS A 1 181 ? 14.668 20.967 -6.856 1.00 44.91 181 HIS A N 1
ATOM 1392 C CA . HIS A 1 181 ? 14.486 22.227 -7.547 1.00 44.91 181 HIS A CA 1
ATOM 1393 C C . HIS A 1 181 ? 13.837 23.203 -6.558 1.00 44.91 181 HIS A C 1
ATOM 1395 O O . HIS A 1 181 ? 12.639 23.129 -6.305 1.00 44.91 181 HIS A O 1
ATOM 1401 N N . ALA A 1 182 ? 14.619 24.128 -5.997 1.00 52.62 182 ALA A N 1
ATOM 1402 C CA . ALA A 1 182 ? 14.163 25.112 -5.006 1.00 52.62 182 ALA A CA 1
ATOM 1403 C C . ALA A 1 182 ? 13.081 26.074 -5.544 1.00 52.62 182 ALA A C 1
ATOM 1405 O O . ALA A 1 182 ? 12.550 26.897 -4.811 1.00 52.62 182 ALA A O 1
ATOM 1406 N N . ILE A 1 183 ? 12.781 25.989 -6.843 1.00 54.91 183 ILE A N 1
ATOM 1407 C CA . ILE A 1 183 ? 11.695 26.707 -7.519 1.00 54.91 183 ILE A CA 1
ATOM 1408 C C . ILE A 1 183 ? 10.376 25.913 -7.448 1.00 54.91 183 ILE A C 1
ATOM 1410 O O . ILE A 1 183 ? 9.307 26.505 -7.539 1.00 54.91 183 ILE A O 1
ATOM 1414 N N . ILE A 1 184 ? 10.453 24.587 -7.312 1.00 59.56 184 ILE A N 1
ATOM 1415 C CA . ILE A 1 184 ? 9.310 23.664 -7.322 1.00 59.56 184 ILE A CA 1
ATOM 1416 C C . ILE A 1 184 ? 8.938 23.243 -5.894 1.00 59.56 184 ILE A C 1
ATOM 1418 O O . ILE A 1 184 ? 7.757 23.112 -5.593 1.00 59.56 184 ILE A O 1
ATOM 1422 N N . ASN A 1 185 ? 9.923 23.069 -5.009 1.00 61.06 185 ASN A N 1
ATOM 1423 C CA . ASN A 1 185 ? 9.669 22.630 -3.640 1.00 61.06 185 ASN A CA 1
ATOM 1424 C C . ASN A 1 185 ? 9.382 23.823 -2.727 1.00 61.06 185 ASN A C 1
ATOM 1426 O O . ASN A 1 185 ? 10.178 24.762 -2.657 1.00 61.06 185 ASN A O 1
ATOM 1430 N N . GLU A 1 186 ? 8.268 23.763 -1.998 1.00 70.38 186 GLU A N 1
ATOM 1431 C CA . GLU A 1 186 ? 7.984 24.721 -0.934 1.00 70.38 186 GLU A CA 1
ATOM 1432 C C . GLU A 1 186 ? 9.099 24.645 0.124 1.00 70.38 186 GLU A C 1
ATOM 1434 O O . GLU A 1 186 ? 9.369 23.563 0.650 1.00 70.38 186 GLU A O 1
ATOM 1439 N N . PRO A 1 187 ? 9.770 25.766 0.444 1.00 67.56 187 PRO A N 1
ATOM 1440 C CA . PRO A 1 187 ? 10.944 25.767 1.319 1.00 67.56 187 PRO A CA 1
ATOM 1441 C C . PRO A 1 187 ? 10.650 25.291 2.749 1.00 67.56 187 PRO A C 1
ATOM 1443 O O . PRO A 1 187 ? 11.575 24.881 3.446 1.00 67.56 187 PRO A O 1
ATOM 1446 N N . ASP A 1 188 ? 9.379 25.297 3.156 1.00 74.12 188 ASP A N 1
ATOM 1447 C CA . ASP A 1 188 ? 8.920 24.854 4.475 1.00 74.12 188 ASP A CA 1
ATOM 1448 C C . ASP A 1 188 ? 8.300 23.435 4.456 1.00 74.12 188 ASP A C 1
ATOM 1450 O O . ASP A 1 188 ? 7.745 22.987 5.461 1.00 74.12 188 ASP A O 1
ATOM 1454 N N . TRP A 1 189 ? 8.363 22.705 3.330 1.00 82.06 189 TRP A N 1
ATOM 1455 C CA . TRP A 1 189 ? 7.813 21.348 3.232 1.00 82.06 189 TRP A CA 1
ATOM 1456 C C . TRP A 1 189 ? 8.697 20.331 3.978 1.00 82.06 189 TRP A C 1
ATOM 1458 O O . TRP A 1 189 ? 9.717 19.868 3.470 1.00 82.06 189 TRP A O 1
ATOM 1468 N N . ASP A 1 190 ? 8.287 19.975 5.200 1.00 87.75 190 ASP A N 1
ATOM 1469 C CA . ASP A 1 190 ? 8.944 18.968 6.047 1.00 87.75 190 ASP A CA 1
ATOM 1470 C C . ASP A 1 190 ? 8.276 17.586 5.907 1.00 87.75 190 ASP A C 1
ATOM 1472 O O . ASP A 1 190 ? 7.314 17.257 6.609 1.00 87.75 190 ASP A O 1
ATOM 1476 N N . GLU A 1 191 ? 8.790 16.767 4.984 1.00 87.75 191 GLU A N 1
ATOM 1477 C CA . GLU A 1 191 ? 8.323 15.389 4.755 1.00 87.75 191 GLU A CA 1
ATOM 1478 C C . GLU A 1 191 ? 8.459 14.513 6.011 1.00 87.75 191 GLU A C 1
ATOM 1480 O O . GLU A 1 191 ? 7.576 13.719 6.332 1.00 87.75 191 GLU A O 1
ATOM 1485 N N . ASP A 1 192 ? 9.572 14.636 6.741 1.00 88.81 192 ASP A N 1
ATOM 1486 C CA . ASP A 1 192 ? 9.865 13.759 7.875 1.00 88.81 192 ASP A CA 1
ATOM 1487 C C . ASP A 1 192 ? 9.010 14.127 9.101 1.00 88.81 192 ASP A C 1
ATOM 1489 O O . ASP A 1 192 ? 8.558 13.235 9.828 1.00 88.81 192 ASP A O 1
ATOM 1493 N N . GLY A 1 193 ? 8.707 15.414 9.294 1.00 90.81 193 GLY A N 1
ATOM 1494 C CA . GLY A 1 193 ? 7.739 15.890 10.284 1.00 90.81 193 GLY A CA 1
ATOM 1495 C C . GLY A 1 193 ? 6.310 15.414 10.007 1.00 90.81 193 GLY A C 1
ATOM 1496 O O . GLY A 1 193 ? 5.650 14.895 10.912 1.00 90.81 193 GLY A O 1
ATOM 1497 N N . ARG A 1 194 ? 5.848 15.514 8.755 1.00 91.88 194 ARG A N 1
ATOM 1498 C CA . ARG A 1 194 ? 4.529 15.011 8.324 1.00 91.88 194 ARG A CA 1
ATOM 1499 C C . ARG A 1 194 ? 4.405 13.498 8.475 1.00 91.88 194 ARG A C 1
ATOM 1501 O O . ARG A 1 194 ? 3.433 13.000 9.041 1.00 91.88 194 ARG A O 1
ATOM 1508 N N . LEU A 1 195 ? 5.425 12.759 8.043 1.00 91.56 195 LEU A N 1
ATOM 1509 C CA . LEU A 1 195 ? 5.462 11.305 8.171 1.00 91.56 195 LEU A CA 1
ATOM 1510 C C . LEU A 1 195 ? 5.448 10.864 9.638 1.00 91.56 195 LEU A C 1
ATOM 1512 O O . LEU A 1 195 ? 4.810 9.868 9.981 1.00 91.56 195 LEU A O 1
ATOM 1516 N N . LYS A 1 196 ? 6.127 11.609 10.517 1.00 92.38 196 LYS A N 1
ATOM 1517 C CA . LYS A 1 196 ? 6.066 11.383 11.962 1.00 92.38 196 LYS A CA 1
ATOM 1518 C C . LYS A 1 196 ? 4.651 11.590 12.503 1.00 92.38 196 LYS A C 1
ATOM 1520 O O . LYS A 1 196 ? 4.183 10.756 13.271 1.00 92.38 196 LYS A O 1
ATOM 1525 N N . GLU A 1 197 ? 3.962 12.648 12.082 1.00 93.38 197 GLU A N 1
ATOM 1526 C CA . GLU A 1 197 ? 2.570 12.870 12.483 1.00 93.38 197 GLU A CA 1
ATOM 1527 C C . GLU A 1 197 ? 1.659 11.715 12.032 1.00 93.38 197 GLU A C 1
ATOM 1529 O O . GLU A 1 197 ? 0.858 11.203 12.817 1.00 93.38 197 GLU A O 1
ATOM 1534 N N . TRP A 1 198 ? 1.823 11.239 10.798 1.00 94.44 198 TRP A N 1
ATOM 1535 C CA . TRP A 1 198 ? 1.088 10.077 10.297 1.00 94.44 198 TRP A CA 1
ATOM 1536 C C . TRP A 1 198 ? 1.393 8.796 11.094 1.00 94.44 198 TRP A C 1
ATOM 1538 O O . TRP A 1 198 ? 0.491 8.014 11.409 1.00 94.44 198 TRP A O 1
ATOM 1548 N N . TRP A 1 199 ? 2.644 8.606 11.516 1.00 92.88 199 TRP A N 1
ATOM 1549 C CA . TRP A 1 199 ? 3.036 7.521 12.419 1.00 92.88 199 TRP A CA 1
ATOM 1550 C C . TRP A 1 199 ? 2.364 7.597 13.792 1.00 92.88 199 TRP A C 1
ATOM 1552 O O . TRP A 1 199 ? 1.956 6.565 14.334 1.00 92.88 199 TRP A O 1
ATOM 1562 N N . ASP A 1 200 ? 2.186 8.800 14.333 1.00 94.00 200 ASP A N 1
ATOM 1563 C CA . ASP A 1 200 ? 1.452 9.004 15.581 1.00 94.00 200 ASP A CA 1
ATOM 1564 C C . ASP A 1 200 ? -0.038 8.634 15.412 1.00 94.00 200 ASP A C 1
ATOM 1566 O O . ASP A 1 200 ? -0.644 8.039 16.308 1.00 94.00 200 ASP A O 1
ATOM 1570 N N . VAL A 1 201 ? -0.645 8.894 14.244 1.00 94.44 201 VAL A N 1
ATOM 1571 C CA . VAL A 1 201 ? -1.992 8.384 13.901 1.00 94.44 201 VAL A CA 1
ATOM 1572 C C . VAL A 1 201 ? -1.999 6.849 13.861 1.00 94.44 201 VAL A C 1
ATOM 1574 O O . VAL A 1 201 ? -2.893 6.222 14.437 1.00 94.44 201 VAL A O 1
ATOM 1577 N N . HIS A 1 202 ? -0.991 6.222 13.250 1.00 93.12 202 HIS A N 1
ATOM 1578 C CA . HIS A 1 202 ? -0.858 4.761 13.209 1.00 93.12 202 HIS A CA 1
ATOM 1579 C C . HIS A 1 202 ? -0.739 4.130 14.598 1.00 93.12 202 HIS A C 1
ATOM 1581 O O . HIS A 1 202 ? -1.372 3.099 14.840 1.00 93.12 202 HIS A O 1
ATOM 1587 N N . ALA A 1 203 ? 0.013 4.739 15.514 1.00 93.44 203 ALA A N 1
ATOM 1588 C CA . ALA A 1 203 ? 0.137 4.263 16.890 1.00 93.44 203 ALA A CA 1
ATOM 1589 C C . ALA A 1 203 ? -1.188 4.385 17.666 1.00 93.44 203 ALA A C 1
ATOM 1591 O O . ALA A 1 203 ? -1.613 3.445 18.331 1.00 93.44 203 ALA A O 1
ATOM 1592 N N . ARG A 1 204 ? -1.900 5.511 17.532 1.00 93.19 204 ARG A N 1
ATOM 1593 C CA . ARG A 1 204 ? -3.176 5.749 18.239 1.00 93.19 204 ARG A CA 1
ATOM 1594 C C . ARG A 1 204 ? -4.338 4.876 17.763 1.00 93.19 204 ARG A C 1
ATOM 1596 O O . ARG A 1 204 ? -5.350 4.784 18.449 1.00 93.19 204 ARG A O 1
ATOM 1603 N N . THR A 1 205 ? -4.218 4.265 16.589 1.00 93.56 205 THR A N 1
ATOM 1604 C CA . THR A 1 205 ? -5.267 3.439 15.971 1.00 93.56 205 THR A CA 1
ATOM 1605 C C . THR A 1 205 ? -5.002 1.937 16.088 1.00 93.56 205 THR A C 1
ATOM 1607 O O . THR A 1 205 ? -5.718 1.147 15.476 1.00 93.56 205 THR A O 1
ATOM 1610 N N . GLU A 1 206 ? -3.997 1.516 16.862 1.00 92.25 206 GLU A N 1
ATOM 1611 C CA . GLU A 1 206 ? -3.587 0.109 16.972 1.00 92.25 206 GLU A CA 1
ATOM 1612 C C . GLU A 1 206 ? -4.695 -0.817 17.497 1.00 92.25 206 GLU A C 1
ATOM 1614 O O . GLU A 1 206 ? -4.822 -1.946 17.028 1.00 92.25 206 GLU A O 1
ATOM 1619 N N . GLU A 1 207 ? -5.543 -0.328 18.404 1.00 91.56 207 GLU A N 1
ATOM 1620 C CA . GLU A 1 207 ? -6.652 -1.101 18.981 1.00 91.56 207 GLU A CA 1
ATOM 1621 C C . GLU A 1 207 ? -7.880 -1.204 18.055 1.00 91.56 207 GLU A C 1
ATOM 1623 O O . GLU A 1 207 ? -8.825 -1.943 18.344 1.00 91.56 207 GLU A O 1
ATOM 1628 N N . LEU A 1 208 ? -7.900 -0.468 16.937 1.00 92.19 208 LEU A N 1
ATOM 1629 C CA . LEU A 1 208 ? -9.031 -0.464 16.012 1.00 92.19 208 LEU A CA 1
ATOM 1630 C C . LEU A 1 208 ? -8.987 -1.662 15.047 1.00 92.19 208 LEU A C 1
ATOM 1632 O O . LEU A 1 208 ? -7.910 -2.122 14.661 1.00 92.19 208 LEU A O 1
ATOM 1636 N N . PRO A 1 209 ? -10.152 -2.142 14.563 1.00 92.56 209 PRO A N 1
ATOM 1637 C CA . PRO A 1 209 ? -10.199 -3.156 13.514 1.00 92.56 209 PRO A CA 1
ATOM 1638 C C . PRO A 1 209 ? -9.404 -2.732 12.273 1.00 92.56 209 PRO A C 1
ATOM 1640 O O . PRO A 1 209 ? -9.505 -1.584 11.840 1.00 92.56 209 PRO A O 1
ATOM 1643 N N . ALA A 1 210 ? -8.687 -3.675 11.652 1.00 91.69 210 ALA A N 1
ATOM 1644 C CA . ALA A 1 210 ? -7.750 -3.398 10.557 1.00 91.69 210 ALA A CA 1
ATOM 1645 C C . ALA A 1 210 ? -8.351 -2.548 9.423 1.00 91.69 210 ALA A C 1
ATOM 1647 O O . ALA A 1 210 ? -7.744 -1.568 9.020 1.00 91.69 210 ALA A O 1
ATOM 1648 N N . ILE A 1 211 ? -9.571 -2.855 8.966 1.00 94.44 211 ILE A N 1
ATOM 1649 C CA . ILE A 1 211 ? -10.238 -2.094 7.894 1.00 94.44 211 ILE A CA 1
ATOM 1650 C C . ILE A 1 211 ? -10.499 -0.639 8.292 1.00 94.44 211 ILE A C 1
ATOM 1652 O O . ILE A 1 211 ? -10.294 0.271 7.492 1.00 94.44 211 ILE A O 1
ATOM 1656 N N . LEU A 1 212 ? -10.942 -0.412 9.531 1.00 93.19 212 LEU A N 1
ATOM 1657 C CA . LEU A 1 212 ? -11.189 0.935 10.034 1.00 93.19 212 LEU A CA 1
ATOM 1658 C C . LEU A 1 212 ? -9.868 1.694 10.186 1.00 93.19 212 LEU A C 1
ATOM 1660 O O . LEU A 1 212 ? -9.766 2.841 9.764 1.00 93.19 212 LEU A O 1
ATOM 1664 N N . ARG A 1 213 ? -8.849 1.025 10.731 1.00 93.62 213 ARG A N 1
ATOM 1665 C CA . ARG A 1 213 ? -7.494 1.560 10.846 1.00 93.62 213 ARG A CA 1
ATOM 1666 C C . ARG A 1 213 ? -6.934 1.966 9.481 1.00 93.62 213 ARG A C 1
ATOM 1668 O O . ARG A 1 213 ? -6.434 3.074 9.350 1.00 93.62 213 ARG A O 1
ATOM 1675 N N . THR A 1 214 ? -7.067 1.123 8.457 1.00 93.12 214 THR A N 1
ATOM 1676 C CA . THR A 1 214 ? -6.633 1.432 7.086 1.00 93.12 214 THR A CA 1
ATOM 1677 C C . THR A 1 214 ? -7.355 2.652 6.520 1.00 93.12 214 THR A C 1
ATOM 1679 O O . THR A 1 214 ? -6.702 3.513 5.942 1.00 93.12 214 THR A O 1
ATOM 1682 N N . ALA A 1 215 ? -8.673 2.760 6.712 1.00 93.38 215 ALA A N 1
ATOM 1683 C CA . ALA A 1 215 ? -9.437 3.914 6.238 1.00 93.38 215 ALA A CA 1
ATOM 1684 C C . ALA A 1 215 ? -8.979 5.223 6.904 1.00 93.38 215 ALA A C 1
ATOM 1686 O O . ALA A 1 215 ? -8.759 6.208 6.208 1.00 93.38 215 ALA A O 1
ATOM 1687 N N . ILE A 1 216 ? -8.775 5.210 8.227 1.00 94.12 216 ILE A N 1
ATOM 1688 C CA . ILE A 1 216 ? -8.273 6.371 8.978 1.00 94.12 216 ILE A CA 1
ATOM 1689 C C . ILE A 1 216 ? -6.858 6.741 8.522 1.00 94.12 216 ILE A C 1
ATOM 1691 O O . ILE A 1 216 ? -6.556 7.913 8.348 1.00 94.12 216 ILE A O 1
ATOM 1695 N N . LEU A 1 217 ? -5.985 5.756 8.301 1.00 94.56 217 LEU A N 1
ATOM 1696 C CA . LEU A 1 217 ? -4.613 6.016 7.861 1.00 94.56 217 LEU A CA 1
ATOM 1697 C C . LEU A 1 217 ? -4.529 6.581 6.448 1.00 94.56 217 LEU A C 1
ATOM 1699 O O . LEU A 1 217 ? -3.664 7.414 6.195 1.00 94.56 217 LEU A O 1
ATOM 1703 N N . LEU A 1 218 ? -5.405 6.139 5.547 1.00 92.88 218 LEU A N 1
ATOM 1704 C CA . LEU A 1 218 ? -5.496 6.689 4.198 1.00 92.88 218 LEU A CA 1
ATOM 1705 C C . LEU A 1 218 ? -6.019 8.130 4.224 1.00 92.88 218 LEU A C 1
ATOM 1707 O O . LEU A 1 218 ? -5.471 8.999 3.557 1.00 92.88 218 LEU A O 1
ATOM 1711 N N . ASP A 1 219 ? -7.052 8.389 5.022 1.00 93.69 219 ASP A N 1
ATOM 1712 C CA . ASP A 1 219 ? -7.606 9.732 5.201 1.00 93.69 219 ASP A CA 1
ATOM 1713 C C . ASP A 1 219 ? -6.572 10.686 5.822 1.00 93.69 219 ASP A C 1
ATOM 1715 O O . ASP A 1 219 ? -6.335 11.776 5.306 1.00 93.69 219 ASP A O 1
ATOM 1719 N N . ALA A 1 220 ? -5.858 10.231 6.856 1.00 95.00 220 ALA A N 1
ATOM 1720 C CA . ALA A 1 220 ? -4.769 10.980 7.473 1.00 95.00 220 ALA A CA 1
ATOM 1721 C C . ALA A 1 220 ? -3.612 11.250 6.505 1.00 95.00 220 ALA A C 1
ATOM 1723 O O . ALA A 1 220 ? -3.073 12.351 6.513 1.00 95.00 220 ALA A O 1
ATOM 1724 N N . TRP A 1 221 ? -3.238 10.275 5.667 1.00 93.06 221 TRP A N 1
ATOM 1725 C CA . TRP A 1 221 ? -2.207 10.459 4.639 1.00 93.06 221 TRP A CA 1
ATOM 1726 C C . TRP A 1 221 ? -2.560 11.627 3.711 1.00 93.06 221 TRP A C 1
ATOM 1728 O O . TRP A 1 221 ? -1.747 12.525 3.505 1.00 93.06 221 TRP A O 1
ATOM 1738 N N . ASN A 1 222 ? -3.809 11.659 3.237 1.00 91.12 222 ASN A N 1
ATOM 1739 C CA . ASN A 1 222 ? -4.300 12.705 2.343 1.00 91.12 222 ASN A CA 1
ATOM 1740 C C . ASN A 1 222 ? -4.428 14.072 3.033 1.00 91.12 222 ASN A C 1
ATOM 1742 O O . ASN A 1 222 ? -4.113 15.085 2.422 1.00 91.12 222 ASN A O 1
ATOM 1746 N N . MET A 1 223 ? -4.881 14.124 4.292 1.00 91.88 223 MET A N 1
ATOM 1747 C CA . MET A 1 223 ? -5.050 15.392 5.019 1.00 91.88 223 MET A CA 1
ATOM 1748 C C . MET A 1 223 ? -3.733 16.013 5.498 1.00 91.88 223 MET A C 1
ATOM 1750 O O . MET A 1 223 ? -3.637 17.234 5.590 1.00 91.88 223 MET A O 1
ATOM 1754 N N . ILE A 1 224 ? -2.745 15.190 5.860 1.00 90.94 224 ILE A N 1
ATOM 1755 C CA . ILE A 1 224 ? -1.425 15.660 6.308 1.00 90.94 224 ILE A CA 1
ATOM 1756 C C . ILE A 1 224 ? -0.548 16.056 5.106 1.00 90.94 224 ILE A C 1
ATOM 1758 O O . ILE A 1 224 ? 0.383 16.847 5.273 1.00 90.94 224 ILE A O 1
ATOM 1762 N N . GLU A 1 225 ? -0.867 15.547 3.909 1.00 87.12 225 GLU A N 1
ATOM 1763 C CA . GLU A 1 225 ? -0.081 15.719 2.678 1.00 87.12 225 GLU A CA 1
ATOM 1764 C C . GLU A 1 225 ? 1.344 15.164 2.833 1.00 87.12 225 GLU A C 1
ATOM 1766 O O . GLU A 1 225 ? 2.334 15.850 2.558 1.00 87.12 225 GLU A O 1
ATOM 1771 N N . VAL A 1 226 ? 1.429 13.933 3.356 1.00 82.25 226 VAL A N 1
ATOM 1772 C CA . VAL A 1 226 ? 2.683 13.161 3.463 1.00 82.25 226 VAL A CA 1
ATOM 1773 C C . VAL A 1 226 ? 3.186 12.789 2.072 1.00 82.25 226 VAL A C 1
ATOM 1775 O O . VAL A 1 226 ? 4.399 12.988 1.837 1.00 82.25 226 VAL A O 1
#

Sequence (226 aa):
MIYDISDIQIEKLLIAAARAGEALARLDERIDRSPMKHGFIERQDFTDAISSMWVDGELVHMEDLVLHDAHMDVRAPTHEMTAAHRILRSRRLIFSNAAGWAFTAPGLSRLRGRAALAEEPAPPRQSPDHSRDEDTDAGETETSLDGAFSELDALLARSAATLDAITTGSALPPMHREESHAIINEPDWDEDGRLKEWWDVHARTEELPAILRTAILLDAWNMIEV

Radius of gyration: 24.96 Å; chains: 1; bounding box: 70×50×60 Å

Foldseek 3Di:
DLDDPVPDPVVVCVVVLVVVVVVVVVVVVVLVPDPCNVVVVLVVLLVVLQVVCVVVVHHDDSVQLVCVVVVNDPDDDDPSSVSSVLSSVLVVVCVVDDPCLCVDPVNVCVNVVNDDPPDDPDDPPPDPDPDDDDDDDDDDDPPPVVVVVVVVVVVVVVVVVVVVCVVVPPDDPPPPPVVPVPVPDDPPDDPPVLVVVLVVLLVVCVPPDPSSSVVSSVVSCVSSVD

Secondary structure (DSSP, 8-state):
----GGGS-HHHHHHHHHHHHHHHHHHHHHHHT-TTHHHHHHHHHHHHHHHHHHHTT----HHHHHHHHTT---SPPPHHHHHHHHHHHHHHHHHHS-TTGGGSHHHHHHHTT-S------PPP-----------------TTTHHHHHHHHHHHHHHHHHHHHHHHTT--PPP-------TTTS-TT--HHHHHHHHHHHHHHTTTS-HHHHHHHHHHHHHHHT-